Protein AF-A0A517Z7Y6-F1 (afdb_monomer_lite)

Structure (mmCIF, N/CA/C/O backbone):
data_AF-A0A517Z7Y6-F1
#
_entry.id   AF-A0A517Z7Y6-F1
#
loop_
_atom_site.group_PDB
_atom_site.id
_atom_site.type_symbol
_atom_site.label_atom_id
_atom_site.label_alt_id
_atom_site.label_comp_id
_atom_site.label_asym_id
_atom_site.label_entity_id
_atom_site.label_seq_id
_atom_site.pdbx_PDB_ins_code
_atom_site.Cartn_x
_atom_site.Cartn_y
_atom_site.Cartn_z
_atom_site.occupancy
_atom_site.B_iso_or_equiv
_atom_site.auth_seq_id
_atom_site.auth_comp_id
_atom_site.auth_asym_id
_atom_site.auth_atom_id
_atom_site.pdbx_PDB_model_num
ATOM 1 N N . MET A 1 1 ? -25.997 13.403 1.151 1.00 38.75 1 MET A N 1
ATOM 2 C CA . MET A 1 1 ? -26.321 12.767 -0.148 1.00 38.75 1 MET A CA 1
ATOM 3 C C . MET A 1 1 ? -25.407 11.563 -0.233 1.00 38.75 1 MET A C 1
ATOM 5 O O . MET A 1 1 ?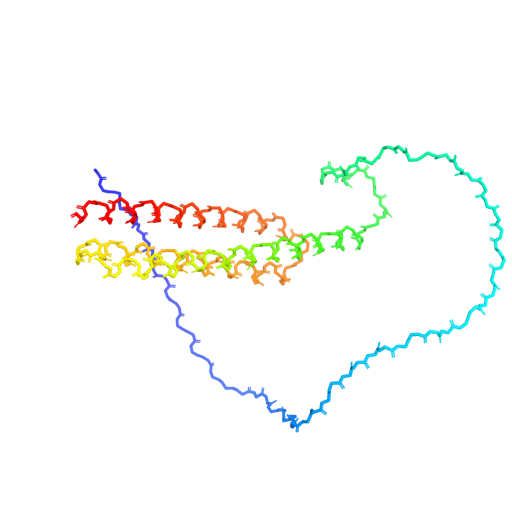 -24.221 11.771 -0.040 1.00 38.75 1 MET A O 1
ATOM 9 N N . LYS A 1 2 ? -25.924 10.338 -0.380 1.00 40.06 2 LYS A N 1
ATOM 10 C CA . LYS A 1 2 ? -25.078 9.134 -0.422 1.00 40.06 2 LYS A CA 1
ATOM 11 C C . LYS A 1 2 ? -24.824 8.767 -1.885 1.00 40.06 2 LYS A C 1
ATOM 13 O O . LYS A 1 2 ? -25.785 8.581 -2.632 1.00 40.06 2 LYS A O 1
ATOM 18 N N . SER A 1 3 ? -23.560 8.749 -2.296 1.00 51.12 3 SER A N 1
ATOM 19 C CA . SER A 1 3 ? -23.155 8.376 -3.653 1.00 51.12 3 SER A CA 1
ATOM 20 C C . SER A 1 3 ? -23.230 6.861 -3.803 1.00 51.12 3 SER A C 1
ATOM 22 O O . SER A 1 3 ? -22.626 6.138 -3.022 1.00 51.12 3 SER A O 1
ATOM 24 N N . HIS A 1 4 ? -23.962 6.377 -4.804 1.00 41.47 4 HIS A N 1
ATOM 25 C CA . HIS A 1 4 ? -23.949 4.962 -5.171 1.00 41.47 4 HIS A CA 1
ATOM 26 C C . HIS A 1 4 ? -22.813 4.722 -6.169 1.00 41.47 4 HIS A C 1
ATOM 28 O O . HIS A 1 4 ? -22.863 5.266 -7.272 1.00 41.47 4 HIS A O 1
ATOM 34 N N . TRP A 1 5 ? -21.839 3.887 -5.811 1.00 59.25 5 TRP A N 1
ATOM 35 C CA . TRP A 1 5 ? -20.899 3.300 -6.766 1.00 59.25 5 TRP A CA 1
ATOM 36 C C . TRP A 1 5 ? -21.322 1.857 -7.048 1.00 59.25 5 TRP A C 1
ATOM 38 O O . TRP A 1 5 ? -21.704 1.112 -6.150 1.00 59.25 5 TRP A O 1
ATOM 48 N N . ASN A 1 6 ? -21.359 1.498 -8.330 1.00 44.41 6 ASN A N 1
ATOM 49 C CA . ASN A 1 6 ? -22.013 0.287 -8.817 1.00 44.41 6 ASN A CA 1
ATOM 50 C C . ASN A 1 6 ? -20.974 -0.616 -9.489 1.00 44.41 6 ASN A C 1
ATOM 52 O O . ASN A 1 6 ? -20.758 -0.517 -10.699 1.00 44.41 6 ASN A O 1
ATOM 56 N N . TRP A 1 7 ? -20.335 -1.479 -8.701 1.00 46.16 7 TRP A N 1
ATOM 57 C CA . TRP A 1 7 ? -19.339 -2.432 -9.184 1.00 46.16 7 TRP A CA 1
ATOM 58 C C . TRP A 1 7 ? -20.009 -3.676 -9.787 1.00 46.16 7 TRP A C 1
ATOM 60 O O . TRP A 1 7 ? -20.956 -4.235 -9.233 1.00 46.16 7 TRP A O 1
ATOM 70 N N . ALA A 1 8 ? -19.550 -4.085 -10.970 1.00 50.00 8 ALA A N 1
ATOM 71 C CA . ALA A 1 8 ? -20.093 -5.225 -11.699 1.00 50.00 8 ALA A CA 1
ATOM 72 C C . ALA A 1 8 ? -19.158 -6.433 -11.563 1.00 50.00 8 ALA A C 1
ATOM 74 O O . ALA A 1 8 ? -18.113 -6.495 -12.206 1.00 50.00 8 ALA A O 1
ATOM 75 N N . VAL A 1 9 ? -19.560 -7.415 -10.755 1.00 48.22 9 VAL A N 1
ATOM 76 C CA . VAL A 1 9 ? -18.837 -8.685 -10.610 1.00 48.22 9 VAL A CA 1
ATOM 77 C C . VAL A 1 9 ? -18.974 -9.516 -11.888 1.00 48.22 9 VAL A C 1
ATOM 79 O O . VAL A 1 9 ? -20.045 -10.050 -12.181 1.00 48.22 9 VAL A O 1
ATOM 82 N N . ALA A 1 10 ? -17.875 -9.673 -12.625 1.00 50.31 10 ALA A N 1
ATOM 83 C CA . ALA A 1 10 ? -17.758 -10.591 -13.755 1.00 50.31 10 ALA A CA 1
ATOM 84 C C . ALA A 1 10 ? -16.836 -11.764 -13.386 1.00 50.31 10 ALA A C 1
ATOM 86 O O . ALA A 1 10 ? -15.673 -11.816 -13.776 1.00 50.31 10 ALA A O 1
ATOM 87 N N . GLY A 1 11 ? -17.354 -12.714 -12.604 1.00 40.72 11 GLY A N 1
ATOM 88 C CA . GLY A 1 11 ? -16.607 -13.924 -12.261 1.00 40.72 11 GLY A CA 1
ATOM 89 C C . GLY A 1 11 ? -16.424 -14.849 -13.468 1.00 40.72 11 GLY A C 1
ATOM 90 O O . GLY A 1 11 ? -17.370 -15.081 -14.223 1.00 40.72 11 GLY A O 1
ATOM 91 N N . PHE A 1 12 ? -15.236 -15.444 -13.609 1.00 40.91 12 PHE A N 1
ATOM 92 C CA . PHE A 1 12 ? -15.005 -16.546 -14.542 1.00 40.91 12 PHE A CA 1
ATOM 93 C C . PHE A 1 12 ? -14.346 -17.731 -13.829 1.00 40.91 12 PHE A C 1
ATOM 95 O O . PHE A 1 12 ? -13.212 -17.657 -13.367 1.00 40.91 12 PHE A O 1
ATOM 102 N N . VAL A 1 13 ? -15.080 -18.841 -13.728 1.00 48.66 13 VAL A N 1
ATOM 103 C CA . VAL A 1 13 ? -14.597 -20.093 -13.130 1.00 48.66 13 VAL A CA 1
ATOM 104 C C . VAL A 1 13 ? -13.901 -20.921 -14.210 1.00 48.66 13 VAL A C 1
ATOM 106 O O . VAL A 1 13 ? -14.523 -21.271 -15.211 1.00 48.66 13 VAL A O 1
ATOM 109 N N . GLY A 1 14 ? -12.631 -21.269 -13.989 1.00 38.88 14 GLY A N 1
ATOM 110 C CA . GLY A 1 14 ? -11.790 -21.999 -14.946 1.00 38.88 14 GLY A CA 1
ATOM 111 C C . GLY A 1 14 ? -10.992 -23.139 -14.310 1.00 38.88 14 GLY A C 1
ATOM 112 O O . GLY A 1 14 ? -9.768 -23.104 -14.296 1.00 38.88 14 GLY A O 1
ATOM 113 N N . LEU A 1 15 ? -11.674 -24.159 -13.780 1.00 42.59 15 LEU A N 1
ATOM 114 C CA . LEU A 1 15 ? -11.036 -25.392 -13.295 1.00 42.59 15 LEU A CA 1
ATOM 115 C C . LEU A 1 15 ? -10.372 -26.169 -14.450 1.00 42.59 15 LEU A C 1
ATOM 117 O O . LEU A 1 15 ? -11.063 -26.624 -15.362 1.00 42.59 15 LEU A O 1
ATOM 121 N N . GLY A 1 16 ? -9.056 -26.389 -14.368 1.00 35.97 16 GLY A N 1
ATOM 122 C CA . GLY A 1 16 ? -8.281 -27.213 -15.304 1.00 35.97 16 GLY A CA 1
ATOM 123 C C . GLY A 1 16 ? -7.173 -27.987 -14.583 1.00 35.97 16 GLY A C 1
ATOM 124 O O . GLY A 1 16 ? -6.277 -27.392 -13.997 1.00 35.97 16 GLY A O 1
ATOM 125 N N . LEU A 1 17 ? -7.257 -29.320 -14.590 1.00 41.16 17 LEU A N 1
ATOM 126 C CA . LEU A 1 17 ? -6.400 -30.226 -13.813 1.00 41.16 17 LEU A CA 1
ATOM 127 C C . LEU A 1 17 ? -5.242 -30.841 -14.629 1.00 41.16 17 LEU A C 1
ATOM 129 O O . LEU A 1 17 ? -5.438 -31.239 -15.772 1.00 41.16 17 LEU A O 1
ATOM 133 N N . MET A 1 18 ? -4.140 -31.100 -13.907 1.00 40.50 18 MET A N 1
ATOM 134 C CA . MET A 1 18 ? -3.224 -32.263 -13.995 1.00 40.50 18 MET A CA 1
ATOM 135 C C . MET A 1 18 ? -2.056 -32.343 -15.007 1.00 40.50 18 MET A C 1
ATOM 137 O O . MET A 1 18 ? -2.249 -32.598 -16.190 1.00 40.50 18 MET A O 1
ATOM 141 N N . GLY A 1 19 ? -0.849 -32.421 -14.412 1.00 32.69 19 GLY A N 1
ATOM 142 C CA . GLY A 1 19 ? 0.285 -33.289 -14.799 1.00 32.69 19 GLY A CA 1
ATOM 143 C C . GLY A 1 19 ? 1.271 -32.716 -15.830 1.00 32.69 19 GLY A C 1
ATOM 144 O O . GLY A 1 19 ? 0.841 -32.140 -16.817 1.00 32.69 19 GLY A O 1
ATOM 145 N N . CYS A 1 20 ? 2.602 -32.837 -15.724 1.00 39.94 20 CYS A N 1
ATOM 146 C CA . CYS A 1 20 ? 3.533 -33.386 -14.707 1.00 39.94 20 CYS A CA 1
ATOM 147 C C . CYS A 1 20 ? 4.851 -32.528 -14.774 1.00 39.94 20 CYS A C 1
ATOM 149 O O . CYS A 1 20 ? 4.792 -31.443 -15.341 1.00 39.94 20 CYS A O 1
ATOM 151 N N . GLN A 1 21 ? 6.062 -32.845 -14.273 1.00 44.53 21 GLN A N 1
ATOM 152 C CA . GLN A 1 21 ? 6.677 -34.068 -13.725 1.00 44.53 21 GLN A CA 1
ATOM 153 C C . GLN A 1 21 ? 7.914 -33.729 -12.845 1.00 44.53 21 GLN A C 1
ATOM 155 O O . GLN A 1 21 ? 8.852 -33.122 -13.341 1.00 44.53 21 GLN A O 1
ATOM 160 N N . ASP A 1 22 ? 7.897 -34.163 -11.579 1.00 41.69 22 ASP A N 1
ATOM 161 C CA . ASP A 1 22 ? 8.994 -34.809 -10.817 1.00 41.69 22 ASP A CA 1
ATOM 162 C C . ASP A 1 22 ? 10.476 -34.390 -11.024 1.00 41.69 22 ASP A C 1
ATOM 164 O O . ASP A 1 22 ? 11.061 -34.629 -12.082 1.00 41.69 22 ASP A O 1
ATOM 168 N N . ALA A 1 23 ? 11.113 -33.879 -9.958 1.00 42.16 23 ALA A N 1
ATOM 169 C CA . ALA A 1 23 ? 12.572 -33.810 -9.809 1.00 42.16 23 ALA A CA 1
ATOM 170 C C . ALA A 1 23 ? 12.980 -33.729 -8.320 1.00 42.16 23 ALA A C 1
ATOM 172 O O . ALA A 1 23 ? 12.955 -32.660 -7.709 1.00 42.16 23 ALA A O 1
ATOM 173 N N . GLU A 1 24 ? 13.372 -34.860 -7.732 1.00 41.19 24 GLU A N 1
ATOM 174 C CA . GLU A 1 24 ? 13.965 -34.924 -6.389 1.00 41.19 24 GLU A CA 1
ATOM 175 C C . GLU A 1 24 ? 15.416 -34.398 -6.384 1.00 41.19 24 GLU A C 1
ATOM 177 O O . GLU A 1 24 ? 16.251 -34.862 -7.162 1.00 41.19 24 GLU A O 1
ATOM 182 N N . VAL A 1 25 ? 15.762 -33.504 -5.447 1.00 45.75 25 VAL A N 1
ATOM 183 C CA . VAL A 1 25 ? 17.159 -33.241 -5.049 1.00 45.75 25 VAL A CA 1
ATOM 184 C C . VAL A 1 25 ? 17.239 -33.249 -3.522 1.00 45.75 25 VAL A C 1
ATOM 186 O O . VAL A 1 25 ? 16.461 -32.580 -2.846 1.00 45.75 25 VAL A O 1
ATOM 189 N N . GLY A 1 26 ? 18.139 -34.079 -2.989 1.00 41.69 26 GLY A N 1
ATOM 190 C CA . GLY A 1 26 ? 18.231 -34.392 -1.561 1.00 41.69 26 GLY A CA 1
ATOM 191 C C . GLY A 1 26 ? 18.994 -33.366 -0.703 1.00 41.69 26 GLY A C 1
ATOM 192 O O . GLY A 1 26 ? 19.505 -32.374 -1.223 1.00 41.69 26 GLY A O 1
ATOM 193 N N . PRO A 1 27 ? 19.080 -33.608 0.619 1.00 50.84 27 PRO A N 1
ATOM 194 C CA . PRO A 1 27 ? 19.547 -32.626 1.591 1.00 50.84 27 PRO A CA 1
ATOM 195 C C . PRO A 1 27 ? 21.002 -32.853 2.031 1.00 50.84 27 PRO A C 1
ATOM 197 O O . PRO A 1 27 ? 21.272 -33.772 2.790 1.00 50.84 27 PRO A O 1
ATOM 200 N N . ASP A 1 28 ? 21.898 -31.960 1.620 1.00 40.28 28 ASP A N 1
ATOM 201 C CA . ASP A 1 28 ? 23.205 -31.638 2.222 1.00 40.28 28 ASP A CA 1
ATOM 202 C C . ASP A 1 28 ? 23.586 -30.261 1.621 1.00 40.28 28 ASP A C 1
ATOM 204 O O . ASP A 1 28 ? 23.381 -30.034 0.434 1.00 40.28 28 ASP A O 1
ATOM 208 N N . GLY A 1 29 ? 24.052 -29.233 2.329 1.00 35.22 29 GLY A N 1
ATOM 209 C CA . GLY A 1 29 ? 24.918 -29.245 3.500 1.00 35.22 29 GLY A CA 1
ATOM 210 C C . GLY A 1 29 ? 26.273 -28.644 3.103 1.00 35.22 29 GLY A C 1
ATOM 211 O O . GLY A 1 29 ? 27.189 -29.383 2.763 1.00 35.22 29 GLY A O 1
ATOM 212 N N . GLY A 1 30 ? 26.417 -27.311 3.107 1.00 36.28 30 GLY A N 1
ATOM 213 C CA . GLY A 1 30 ? 27.687 -26.679 2.720 1.00 36.28 30 GLY A CA 1
ATOM 214 C C . GLY A 1 30 ? 27.652 -25.156 2.591 1.00 36.28 30 GLY A C 1
ATOM 215 O O . GLY A 1 30 ? 27.285 -24.624 1.549 1.00 36.28 30 GLY A O 1
ATOM 216 N N . VAL A 1 31 ? 28.098 -24.457 3.637 1.00 41.91 31 VAL A N 1
ATOM 217 C CA . VAL A 1 31 ? 28.524 -23.052 3.539 1.00 41.91 31 VAL A CA 1
ATOM 218 C C . VAL A 1 31 ? 29.866 -22.961 2.807 1.00 41.91 31 VAL A C 1
ATOM 220 O O . VAL A 1 31 ? 30.747 -23.787 3.042 1.00 41.91 31 VAL A O 1
ATOM 223 N N . ALA A 1 32 ? 30.051 -21.936 1.976 1.00 37.88 32 ALA A N 1
ATOM 224 C CA . ALA A 1 32 ? 31.337 -21.626 1.355 1.00 37.88 32 ALA A CA 1
ATOM 225 C C . ALA A 1 32 ? 31.674 -20.139 1.533 1.00 37.88 32 ALA A C 1
ATOM 227 O O . ALA A 1 32 ? 31.248 -19.286 0.757 1.00 37.88 32 ALA A O 1
ATOM 228 N N . ASN A 1 33 ? 32.455 -19.851 2.577 1.00 36.41 33 ASN A N 1
ATOM 229 C CA . ASN A 1 33 ? 33.252 -18.628 2.653 1.00 36.41 33 ASN A CA 1
ATOM 230 C C . ASN A 1 33 ? 34.309 -18.660 1.542 1.00 36.41 33 ASN A C 1
ATOM 232 O O . ASN A 1 33 ? 34.940 -19.698 1.342 1.00 36.41 33 ASN A O 1
ATOM 236 N N . TYR A 1 34 ? 34.566 -17.517 0.909 1.00 34.84 34 TYR A N 1
ATOM 237 C CA . TYR A 1 34 ? 35.751 -17.309 0.077 1.00 34.84 34 TYR A CA 1
ATOM 238 C C . TYR A 1 34 ? 36.452 -16.005 0.473 1.00 34.84 34 TYR A C 1
ATOM 240 O O . TYR A 1 34 ? 36.344 -14.982 -0.195 1.00 34.84 34 TYR A O 1
ATOM 248 N N . GLU A 1 35 ? 37.194 -16.078 1.578 1.00 39.75 35 GLU A N 1
ATOM 249 C CA . GLU A 1 35 ? 38.329 -15.193 1.845 1.00 39.75 35 GLU A CA 1
ATOM 250 C C . GLU A 1 35 ? 39.595 -15.817 1.226 1.00 39.75 35 GLU A C 1
ATOM 252 O O . GLU A 1 35 ? 39.992 -16.919 1.606 1.00 39.75 35 GLU A O 1
ATOM 257 N N . ASN A 1 36 ? 40.190 -15.128 0.251 1.00 35.72 36 ASN A N 1
ATOM 258 C CA . ASN A 1 36 ? 41.617 -15.124 -0.120 1.00 35.72 36 ASN A CA 1
ATOM 259 C C . ASN A 1 36 ? 41.733 -14.114 -1.275 1.00 35.72 36 ASN A C 1
ATOM 261 O O . ASN A 1 36 ? 41.096 -14.292 -2.309 1.00 35.72 36 ASN A O 1
ATOM 265 N N . GLU A 1 37 ? 42.322 -12.934 -1.104 1.00 40.03 37 GLU A N 1
ATOM 266 C CA . GLU A 1 37 ? 43.759 -12.669 -0.915 1.00 40.03 37 GLU A CA 1
ATOM 267 C C . GLU A 1 37 ? 44.664 -13.198 -2.042 1.00 40.03 37 GLU A C 1
ATOM 269 O O . GLU A 1 37 ? 44.679 -14.384 -2.356 1.00 40.03 37 GLU A O 1
ATOM 274 N N . ALA A 1 38 ? 45.467 -12.264 -2.568 1.00 40.75 38 ALA A N 1
ATOM 275 C CA . ALA A 1 38 ? 46.690 -12.438 -3.349 1.00 40.75 38 ALA A CA 1
ATOM 276 C C . ALA A 1 38 ? 46.636 -13.310 -4.625 1.00 40.75 38 ALA A C 1
ATOM 278 O O . ALA A 1 38 ? 46.836 -14.524 -4.595 1.00 40.75 38 ALA A O 1
ATOM 279 N N . PHE A 1 39 ? 46.600 -12.637 -5.780 1.00 31.55 39 PHE A N 1
ATOM 280 C CA . PHE A 1 39 ? 47.457 -13.046 -6.895 1.00 31.55 39 PHE A CA 1
ATOM 281 C C . PHE A 1 39 ? 48.209 -11.840 -7.466 1.00 31.55 39 PHE A C 1
ATOM 283 O O . PHE A 1 39 ? 47.771 -10.699 -7.318 1.00 31.55 39 PHE A O 1
ATOM 290 N N . GLU A 1 40 ? 49.394 -12.112 -8.000 1.00 42.50 40 GLU A N 1
ATOM 291 C CA . GLU A 1 40 ? 50.490 -11.156 -8.104 1.00 42.50 40 GLU A CA 1
ATOM 292 C C . GLU A 1 40 ? 50.419 -10.256 -9.346 1.00 42.50 40 GLU A C 1
ATOM 294 O O . GLU A 1 40 ? 49.985 -10.659 -10.423 1.00 42.50 40 GLU A O 1
ATOM 299 N N . ASP A 1 41 ? 50.882 -9.026 -9.120 1.00 36.47 41 ASP A N 1
ATOM 300 C CA . ASP A 1 41 ? 51.650 -8.162 -10.021 1.00 36.47 41 ASP A CA 1
ATOM 301 C C . ASP A 1 41 ? 52.074 -8.819 -11.354 1.00 36.47 41 ASP A C 1
ATOM 303 O O . ASP A 1 41 ? 52.933 -9.702 -11.375 1.00 36.47 41 ASP A O 1
ATOM 307 N N . ASP A 1 42 ? 51.545 -8.324 -12.476 1.00 36.25 42 ASP A N 1
ATOM 308 C CA . ASP A 1 42 ? 52.235 -8.446 -13.761 1.00 36.25 42 ASP A CA 1
ATOM 309 C C . ASP A 1 42 ? 52.115 -7.132 -14.542 1.00 36.25 42 ASP A C 1
ATOM 311 O O . ASP A 1 42 ? 51.032 -6.609 -14.824 1.00 36.25 42 ASP A O 1
ATOM 315 N N . VAL A 1 43 ? 53.282 -6.563 -14.829 1.00 42.47 43 VAL A N 1
ATOM 316 C CA . VAL A 1 43 ? 53.467 -5.200 -15.322 1.00 42.47 43 VAL A CA 1
ATOM 317 C C . VAL A 1 43 ? 53.059 -5.096 -16.790 1.00 42.47 43 VAL A C 1
ATOM 319 O O . VAL A 1 43 ? 53.629 -5.770 -17.647 1.00 42.47 43 VAL A O 1
ATOM 322 N N . TYR A 1 44 ? 52.157 -4.163 -17.103 1.00 37.22 44 TYR A N 1
ATOM 323 C CA . TYR A 1 44 ? 51.937 -3.698 -18.474 1.00 37.22 44 TYR A CA 1
ATOM 324 C C . TYR A 1 44 ? 52.171 -2.184 -18.564 1.00 37.22 44 TYR A C 1
ATOM 326 O O . TYR A 1 44 ? 51.259 -1.374 -18.408 1.00 37.22 44 TYR A O 1
ATOM 334 N N . GLU A 1 45 ? 53.429 -1.797 -18.798 1.00 39.72 45 GLU A N 1
ATOM 335 C CA . GLU A 1 45 ? 53.786 -0.421 -19.160 1.00 39.72 45 GLU A CA 1
ATOM 336 C C . GLU A 1 45 ? 53.131 -0.070 -20.509 1.00 39.72 45 GLU A C 1
ATOM 338 O O . GLU A 1 45 ? 53.330 -0.767 -21.506 1.00 39.72 45 GLU A O 1
ATOM 343 N N . GLY A 1 46 ? 52.320 0.992 -20.533 1.00 35.44 46 GLY A N 1
ATOM 344 C CA . GLY A 1 46 ? 51.381 1.266 -21.630 1.00 35.44 46 GLY A CA 1
ATOM 345 C C . GLY A 1 46 ? 51.082 2.747 -21.870 1.00 35.44 46 GLY A C 1
ATOM 346 O O . GLY A 1 46 ? 49.955 3.083 -22.204 1.00 35.44 46 GLY A O 1
ATOM 347 N N . GLU A 1 47 ? 52.110 3.582 -21.712 1.00 37.09 47 GLU A N 1
ATOM 348 C CA . GLU A 1 47 ? 52.203 5.011 -22.066 1.00 37.09 47 GLU A CA 1
ATOM 349 C C . GLU A 1 47 ? 51.266 6.021 -21.371 1.00 37.09 47 GLU A C 1
ATOM 351 O O . GLU A 1 47 ? 50.052 5.882 -21.255 1.00 37.09 47 GLU A O 1
ATOM 356 N N . VAL A 1 48 ? 51.904 7.106 -20.928 1.00 38.88 48 VAL A N 1
ATOM 357 C CA . VAL A 1 48 ? 51.284 8.285 -20.322 1.00 38.88 48 VAL A CA 1
ATOM 358 C C . VAL A 1 48 ? 50.593 9.109 -21.405 1.00 38.88 48 VAL A C 1
ATOM 360 O O . VAL A 1 48 ? 51.245 9.555 -22.348 1.00 38.88 48 VAL A O 1
ATOM 363 N N . TYR A 1 49 ? 49.309 9.399 -21.204 1.00 38.19 49 TYR A N 1
ATOM 364 C CA . TYR A 1 49 ? 48.685 10.597 -21.756 1.00 38.19 49 TYR A CA 1
ATOM 365 C C . TYR A 1 49 ? 48.341 11.534 -20.601 1.00 38.19 49 TYR A C 1
ATOM 367 O O . TYR A 1 49 ? 47.379 11.307 -19.868 1.00 38.19 49 TYR A O 1
ATOM 375 N N . ASP A 1 50 ? 49.166 12.569 -20.442 1.00 40.22 50 ASP A N 1
ATOM 376 C CA . ASP A 1 50 ? 48.800 13.779 -19.714 1.00 40.22 50 ASP A CA 1
ATOM 377 C C . ASP A 1 50 ? 47.598 14.423 -20.417 1.00 40.22 50 ASP A C 1
ATOM 379 O O . ASP A 1 50 ? 47.724 14.858 -21.561 1.00 40.22 50 ASP A O 1
ATOM 383 N N . ASP A 1 51 ? 46.463 14.511 -19.725 1.00 36.16 51 ASP A N 1
ATOM 384 C CA . ASP A 1 51 ? 45.527 15.629 -19.885 1.00 36.16 51 ASP A CA 1
ATOM 385 C C . ASP A 1 51 ? 44.668 15.766 -18.612 1.00 36.16 51 ASP A C 1
ATOM 387 O O . ASP A 1 51 ? 43.518 15.328 -18.525 1.00 36.16 51 ASP A O 1
ATOM 391 N N . GLU A 1 52 ? 45.257 16.373 -17.576 1.00 43.97 52 GLU A N 1
ATOM 392 C CA . GLU A 1 52 ? 44.502 16.943 -16.455 1.00 43.97 52 GLU A CA 1
ATOM 393 C C . GLU A 1 52 ? 43.777 18.230 -16.900 1.00 43.97 52 GLU A C 1
ATOM 395 O O . GLU A 1 52 ? 44.113 19.324 -16.448 1.00 43.97 52 GLU A O 1
ATOM 400 N N . GLU A 1 53 ? 42.737 18.126 -17.735 1.00 44.31 53 GLU A N 1
ATOM 401 C CA . GLU A 1 53 ? 41.742 19.202 -17.859 1.00 44.31 53 GLU A CA 1
ATOM 402 C C . GLU A 1 53 ? 40.334 18.750 -17.439 1.00 44.31 53 GLU A C 1
ATOM 404 O O . GLU A 1 53 ? 39.517 18.274 -18.219 1.00 44.31 53 GLU A O 1
ATOM 409 N N . MET A 1 54 ? 40.066 19.035 -16.159 1.00 37.03 54 MET A N 1
ATOM 410 C CA . MET A 1 54 ? 38.795 19.541 -15.630 1.00 37.03 54 MET A CA 1
ATOM 411 C C . MET A 1 54 ? 37.552 18.634 -15.666 1.00 37.03 54 MET A C 1
ATOM 413 O O . MET A 1 54 ? 36.865 18.474 -16.672 1.00 37.03 54 MET A O 1
ATOM 417 N N . MET A 1 55 ? 37.118 18.240 -14.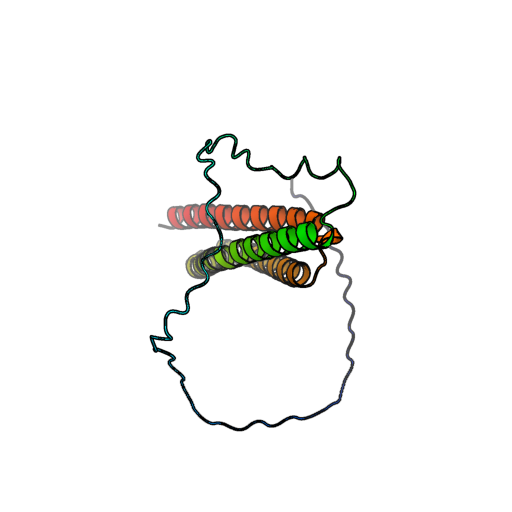462 1.00 46.09 55 MET A N 1
ATOM 418 C CA . MET A 1 55 ? 35.686 18.081 -14.195 1.00 46.09 55 MET A CA 1
ATOM 419 C C . MET A 1 55 ? 34.964 19.427 -14.380 1.00 46.09 55 MET A C 1
ATOM 421 O O . MET A 1 55 ? 35.153 20.333 -13.571 1.00 46.09 55 MET A O 1
ATOM 425 N N . ASP A 1 56 ? 34.062 19.519 -15.353 1.00 38.25 56 ASP A N 1
ATOM 426 C CA . ASP A 1 56 ? 32.925 20.445 -15.322 1.00 38.25 56 ASP A CA 1
ATOM 427 C C . ASP A 1 56 ? 31.729 19.821 -16.065 1.00 38.25 56 ASP A C 1
ATOM 429 O O . ASP A 1 56 ? 31.903 18.985 -16.950 1.00 38.25 56 ASP A O 1
ATOM 433 N N . GLY A 1 57 ? 30.505 20.202 -15.700 1.00 38.22 57 GLY A N 1
ATOM 434 C CA . GLY A 1 57 ? 29.310 19.842 -16.466 1.00 38.22 57 GLY A CA 1
ATOM 435 C C . GLY A 1 57 ? 28.730 18.447 -16.213 1.00 38.22 57 GLY A C 1
ATOM 436 O O . GLY A 1 57 ? 28.262 17.803 -17.150 1.00 38.22 57 GLY A O 1
ATOM 437 N N . ARG A 1 58 ? 28.654 17.992 -14.952 1.00 40.16 58 ARG A N 1
ATOM 438 C CA . ARG A 1 58 ? 27.769 16.869 -14.571 1.00 40.16 58 ARG A CA 1
ATOM 439 C C . ARG A 1 58 ? 26.296 17.314 -14.592 1.00 40.16 58 ARG A C 1
ATOM 441 O O . ARG A 1 58 ? 25.633 17.317 -13.557 1.00 40.16 58 ARG A O 1
ATOM 448 N N . GLU A 1 59 ? 25.781 17.692 -15.765 1.00 37.00 59 GLU A N 1
ATOM 449 C CA . GLU A 1 59 ? 24.335 17.710 -15.989 1.00 37.00 59 GLU A CA 1
ATOM 450 C C . GLU A 1 59 ? 23.846 16.265 -15.876 1.00 37.00 59 GLU A C 1
ATOM 452 O O . GLU A 1 59 ? 24.139 15.421 -16.725 1.00 37.00 59 GLU A O 1
ATOM 457 N N . THR A 1 60 ? 23.099 15.964 -14.814 1.00 39.47 60 THR A N 1
ATOM 458 C CA . THR A 1 60 ? 22.268 14.766 -14.797 1.00 39.47 60 THR A CA 1
ATOM 459 C C . THR A 1 60 ? 21.290 14.892 -15.956 1.00 39.47 60 THR A C 1
ATOM 461 O O . THR A 1 60 ? 20.439 15.785 -15.974 1.00 39.47 60 THR A O 1
ATOM 464 N N . VAL A 1 61 ? 21.438 14.027 -16.962 1.00 41.66 61 VAL A N 1
ATOM 465 C CA . VAL A 1 61 ? 20.535 14.007 -18.113 1.00 41.66 61 VAL A CA 1
ATOM 466 C C . VAL A 1 61 ? 19.194 13.467 -17.630 1.00 41.66 61 VAL A C 1
ATOM 468 O O . VAL A 1 61 ? 18.909 12.276 -17.705 1.00 41.66 61 VAL A O 1
ATOM 471 N N . THR A 1 62 ? 18.372 14.364 -17.085 1.00 43.91 62 THR A N 1
ATOM 472 C CA . THR A 1 62 ? 16.951 14.107 -16.862 1.00 43.91 62 THR A CA 1
ATOM 473 C C . THR A 1 62 ? 16.350 13.624 -18.182 1.00 43.91 62 THR A C 1
ATOM 475 O O . THR A 1 62 ? 16.733 14.111 -19.248 1.00 43.91 62 THR A O 1
ATOM 478 N N . ALA A 1 63 ? 15.454 12.635 -18.113 1.00 43.72 63 ALA A N 1
ATOM 479 C CA . ALA A 1 63 ? 15.150 11.676 -19.188 1.00 43.72 63 ALA A CA 1
ATOM 480 C C . ALA A 1 63 ? 14.592 12.244 -20.519 1.00 43.72 63 ALA A C 1
ATOM 482 O O . ALA A 1 63 ? 14.215 11.495 -21.413 1.00 43.72 63 ALA A O 1
ATOM 483 N N . ASN A 1 64 ? 14.553 13.564 -20.691 1.00 43.19 64 ASN A N 1
ATOM 484 C CA . ASN A 1 64 ? 13.942 14.270 -21.811 1.00 43.19 64 ASN A CA 1
ATOM 485 C C . ASN A 1 64 ? 14.945 14.705 -22.910 1.00 43.19 64 ASN A C 1
ATOM 487 O O . ASN A 1 64 ? 14.669 15.639 -23.662 1.00 43.19 64 ASN A O 1
ATOM 491 N N . LYS A 1 65 ? 16.136 14.082 -22.992 1.00 42.78 65 LYS A N 1
ATOM 492 C CA . LYS A 1 65 ? 17.213 14.457 -23.942 1.00 42.78 65 LYS A CA 1
ATOM 493 C C . LYS A 1 65 ? 17.965 13.257 -24.553 1.00 42.78 65 LYS A C 1
ATOM 495 O O . LYS A 1 65 ? 19.183 13.295 -24.691 1.00 42.78 65 LYS A O 1
ATOM 500 N N . ILE A 1 66 ? 17.245 12.198 -24.932 1.00 49.41 66 ILE A N 1
ATOM 501 C CA . ILE A 1 66 ? 17.817 11.029 -25.646 1.00 49.41 66 ILE A CA 1
ATOM 502 C C . ILE A 1 66 ? 17.323 10.935 -27.109 1.00 49.41 66 ILE A C 1
ATOM 504 O O . ILE A 1 66 ? 17.955 10.301 -27.945 1.00 49.41 66 ILE A O 1
ATOM 508 N N . VAL A 1 67 ? 16.243 11.637 -27.470 1.00 47.94 67 VAL A N 1
ATOM 509 C CA . VAL A 1 67 ? 15.528 11.443 -28.751 1.00 47.94 67 VAL A CA 1
ATOM 510 C C . VAL A 1 67 ? 16.279 11.962 -29.998 1.00 47.94 67 VAL A C 1
ATOM 512 O O . VAL A 1 67 ? 15.917 11.591 -31.110 1.00 47.94 67 VAL A O 1
ATOM 515 N N . ASP A 1 68 ? 17.323 12.792 -29.855 1.00 47.06 68 ASP A N 1
ATOM 516 C CA . ASP A 1 68 ? 17.849 13.606 -30.972 1.00 47.06 68 ASP A CA 1
ATOM 517 C C . ASP A 1 68 ? 19.379 13.515 -31.194 1.00 47.06 68 ASP A C 1
ATOM 519 O O . ASP A 1 68 ? 20.091 14.521 -31.292 1.00 47.06 68 ASP A O 1
ATOM 523 N N . GLN A 1 69 ? 19.902 12.282 -31.269 1.00 38.38 69 GLN A N 1
ATOM 524 C CA . GLN A 1 69 ? 21.084 11.928 -32.081 1.00 38.38 69 GLN A CA 1
ATOM 525 C C . GLN A 1 69 ? 21.210 10.404 -32.247 1.00 38.38 69 GLN A C 1
ATOM 527 O O . GLN A 1 69 ? 21.608 9.687 -31.334 1.00 38.38 69 GLN A O 1
ATOM 532 N N . GLY A 1 70 ? 20.845 9.901 -33.429 1.00 44.06 70 GLY A N 1
ATOM 533 C CA . GLY A 1 70 ? 20.739 8.461 -33.679 1.00 44.06 70 GLY A CA 1
ATOM 534 C C . GLY A 1 70 ? 22.067 7.732 -33.918 1.00 44.06 70 GLY A C 1
ATOM 535 O O . GLY A 1 70 ? 23.066 8.323 -34.326 1.00 44.06 70 GLY A O 1
ATOM 536 N N . GLY A 1 71 ? 22.028 6.404 -33.767 1.00 43.50 71 GLY A N 1
ATOM 537 C CA . GLY A 1 71 ? 23.058 5.485 -34.275 1.00 43.50 71 GLY A CA 1
ATOM 538 C C . GLY A 1 71 ? 23.940 4.802 -33.227 1.00 43.50 71 GLY A C 1
ATOM 539 O O . GLY A 1 71 ? 24.804 4.012 -33.599 1.00 43.50 71 GLY A O 1
ATOM 540 N N . VAL A 1 72 ? 23.718 5.058 -31.938 1.00 45.53 72 VAL A N 1
ATOM 541 C CA . VAL A 1 72 ? 24.361 4.355 -30.818 1.00 45.53 72 VAL A CA 1
ATOM 542 C C . VAL A 1 72 ? 23.331 4.038 -29.732 1.00 45.53 72 VAL A C 1
ATOM 544 O O . VAL A 1 72 ? 22.393 4.802 -29.545 1.00 45.53 72 VAL A O 1
ATOM 547 N N . ALA A 1 73 ? 23.579 2.959 -28.978 1.00 44.91 73 ALA A N 1
ATOM 548 C CA . ALA A 1 73 ? 23.027 2.726 -27.636 1.00 44.91 73 ALA A CA 1
ATOM 549 C C . ALA A 1 73 ? 21.557 2.258 -27.474 1.00 44.91 73 ALA A C 1
ATOM 551 O O . ALA A 1 73 ? 20.985 2.530 -26.428 1.00 44.91 73 ALA A O 1
ATOM 552 N N . ASP A 1 74 ? 20.996 1.458 -28.387 1.00 49.59 74 ASP A N 1
ATOM 553 C CA . ASP A 1 74 ? 19.714 0.748 -28.150 1.00 49.59 74 ASP A CA 1
ATOM 554 C C . ASP A 1 74 ? 19.785 -0.121 -26.865 1.00 49.59 74 ASP A C 1
ATOM 556 O O . ASP A 1 74 ? 19.124 0.143 -25.864 1.00 49.59 74 ASP A O 1
ATOM 560 N N . GLU A 1 75 ? 20.752 -1.044 -26.821 1.00 53.97 75 GLU A N 1
ATOM 561 C CA . GLU A 1 75 ? 20.993 -1.979 -25.705 1.00 53.97 75 GLU A CA 1
ATOM 562 C C . GLU A 1 75 ? 21.483 -1.301 -24.404 1.00 53.97 75 GLU A C 1
ATOM 564 O O . GLU A 1 75 ? 21.264 -1.814 -23.308 1.00 53.97 75 GLU A O 1
ATOM 569 N N . ARG A 1 76 ? 22.126 -0.123 -24.488 1.00 60.53 76 ARG A N 1
ATOM 570 C CA . ARG A 1 76 ? 22.513 0.646 -23.284 1.00 60.53 76 ARG A CA 1
ATOM 571 C C . ARG A 1 76 ? 21.331 1.402 -22.687 1.00 60.53 76 ARG A C 1
ATOM 573 O O . ARG A 1 76 ? 21.200 1.409 -21.471 1.00 60.53 76 ARG A O 1
ATOM 580 N N . VAL A 1 77 ? 20.481 2.005 -23.522 1.00 70.56 77 VAL A N 1
ATOM 581 C CA . VAL A 1 77 ? 19.260 2.669 -23.048 1.00 70.56 77 VAL A CA 1
ATOM 582 C C . VAL A 1 77 ? 18.313 1.638 -22.430 1.00 70.56 77 VAL A C 1
ATOM 584 O O . VAL A 1 77 ? 17.773 1.896 -21.359 1.00 70.56 77 VAL A O 1
ATOM 587 N N . GLU A 1 78 ? 18.183 0.443 -23.019 1.00 75.56 78 GLU A N 1
ATOM 588 C CA . GLU A 1 78 ? 17.433 -0.658 -22.397 1.00 75.56 78 GLU A CA 1
ATOM 589 C C . GLU A 1 78 ? 18.039 -1.078 -21.044 1.00 75.56 78 GLU A C 1
ATOM 591 O O . GLU A 1 78 ? 17.309 -1.211 -20.061 1.00 75.56 78 GLU A O 1
ATOM 596 N N . GLY A 1 79 ? 19.367 -1.220 -20.958 1.00 80.94 79 GLY A N 1
ATOM 597 C CA . GLY A 1 79 ? 20.067 -1.545 -19.710 1.00 80.94 79 GLY A CA 1
ATOM 598 C C . GLY A 1 79 ? 19.839 -0.522 -18.589 1.00 80.94 79 GLY A C 1
ATOM 599 O O . GLY A 1 79 ? 19.512 -0.909 -17.465 1.00 80.94 79 GLY A O 1
ATOM 600 N N . ASP A 1 80 ? 19.948 0.774 -18.896 1.00 86.38 80 ASP A N 1
ATOM 601 C CA . ASP A 1 80 ? 19.716 1.861 -17.935 1.00 86.38 80 ASP A CA 1
ATOM 602 C C . ASP A 1 80 ? 18.241 1.909 -17.477 1.00 86.38 80 ASP A C 1
ATOM 604 O O . ASP A 1 80 ? 17.957 2.075 -16.287 1.00 86.38 80 ASP A O 1
ATOM 608 N N . VAL A 1 81 ? 17.289 1.691 -18.397 1.00 87.44 81 VAL A N 1
ATOM 609 C CA . VAL A 1 81 ? 15.850 1.599 -18.080 1.00 87.44 81 VAL A CA 1
ATOM 610 C C . VAL A 1 81 ? 15.555 0.398 -17.177 1.00 87.44 81 VAL A C 1
ATOM 612 O O . VAL A 1 81 ? 14.842 0.540 -16.183 1.00 87.44 81 VAL A O 1
ATOM 615 N N . MET A 1 82 ? 16.128 -0.772 -17.466 1.00 87.56 82 MET A N 1
ATOM 616 C CA . MET A 1 82 ? 15.948 -1.977 -16.648 1.00 87.56 82 MET A CA 1
ATOM 617 C C . MET A 1 82 ? 16.550 -1.832 -15.244 1.00 87.56 82 MET A C 1
ATOM 619 O O . MET A 1 82 ? 15.958 -2.323 -14.281 1.00 87.56 82 MET A O 1
ATOM 623 N N . ALA A 1 83 ? 17.681 -1.134 -15.099 1.00 89.62 83 ALA A N 1
ATOM 624 C CA . ALA A 1 83 ? 18.264 -0.829 -13.793 1.00 89.62 83 ALA A CA 1
ATOM 625 C C . ALA A 1 83 ? 17.355 0.106 -12.973 1.00 89.62 83 ALA A C 1
ATOM 627 O O . ALA A 1 83 ? 17.018 -0.207 -11.830 1.00 89.62 83 ALA A O 1
ATOM 628 N N . SER A 1 84 ? 16.877 1.201 -13.579 1.00 90.69 84 SER A N 1
ATOM 629 C CA . SER A 1 84 ? 15.942 2.133 -12.931 1.00 90.69 84 SER A CA 1
ATOM 630 C C . SER A 1 84 ? 14.616 1.460 -12.546 1.00 90.69 84 SER A C 1
ATOM 632 O O . SER A 1 84 ? 14.075 1.719 -11.470 1.00 90.69 84 SER A O 1
ATOM 634 N N . LYS A 1 85 ? 14.125 0.529 -13.377 1.00 92.81 85 LYS A N 1
ATOM 635 C CA . LYS A 1 85 ? 12.955 -0.306 -13.077 1.00 92.81 85 LYS A CA 1
ATOM 636 C C . LYS A 1 85 ? 13.143 -1.138 -11.808 1.00 92.81 85 LYS A C 1
ATOM 638 O O . LYS A 1 85 ? 12.263 -1.149 -10.949 1.00 92.81 85 LYS A O 1
ATOM 643 N N . GLN A 1 86 ? 14.277 -1.828 -11.681 1.00 92.88 86 GLN A N 1
ATOM 644 C CA . GLN A 1 86 ? 14.575 -2.658 -10.508 1.00 92.88 86 GLN A CA 1
ATOM 645 C C . GLN A 1 86 ? 14.666 -1.819 -9.226 1.00 92.88 86 GLN A C 1
ATOM 647 O O . GLN A 1 86 ? 14.096 -2.208 -8.209 1.00 92.88 86 GLN A O 1
ATOM 652 N N . GLU A 1 87 ? 15.312 -0.651 -9.283 1.00 94.44 87 GLU A N 1
ATOM 653 C CA . GLU A 1 87 ? 15.407 0.290 -8.156 1.00 94.44 87 GLU A CA 1
ATOM 654 C C . GLU A 1 87 ? 14.027 0.807 -7.714 1.00 94.44 87 GLU A C 1
ATOM 656 O O . GLU A 1 87 ? 13.712 0.809 -6.520 1.00 94.44 87 GLU A O 1
ATOM 661 N N . PHE A 1 88 ? 13.166 1.178 -8.667 1.00 94.69 88 PHE A N 1
ATOM 662 C CA . PHE A 1 88 ? 11.800 1.614 -8.379 1.00 94.69 88 PHE A CA 1
ATOM 663 C C . PHE A 1 88 ? 10.972 0.490 -7.741 1.00 94.69 88 PHE A C 1
ATOM 665 O O . PHE A 1 88 ? 10.402 0.688 -6.671 1.00 94.69 88 PHE A O 1
ATOM 672 N N . VAL A 1 89 ? 10.941 -0.707 -8.342 1.00 94.81 89 VAL A N 1
ATOM 673 C CA . VAL A 1 89 ? 10.188 -1.855 -7.800 1.00 94.81 89 VAL A CA 1
ATOM 674 C C . VAL A 1 89 ? 10.680 -2.229 -6.399 1.00 94.81 89 VAL A C 1
ATOM 676 O O . VAL A 1 89 ? 9.861 -2.476 -5.513 1.00 94.81 89 VAL A O 1
ATOM 679 N N . ALA A 1 90 ? 11.997 -2.224 -6.167 1.00 95.50 90 ALA A N 1
ATOM 680 C CA . ALA A 1 90 ? 12.574 -2.474 -4.849 1.00 95.50 90 ALA A CA 1
ATOM 681 C C . ALA A 1 90 ? 12.131 -1.423 -3.818 1.00 95.50 90 ALA A C 1
ATOM 683 O O . ALA A 1 90 ? 11.722 -1.794 -2.720 1.00 95.50 90 ALA A O 1
ATOM 684 N N . THR A 1 91 ? 12.131 -0.139 -4.191 1.00 96.44 91 THR A N 1
ATOM 685 C CA . THR A 1 91 ? 11.704 0.974 -3.325 1.00 96.44 91 THR A CA 1
ATOM 686 C C . THR A 1 91 ? 10.233 0.851 -2.913 1.00 96.44 91 THR A C 1
ATOM 688 O O . THR A 1 91 ? 9.908 0.994 -1.735 1.00 96.44 91 THR A O 1
ATOM 691 N N . ILE A 1 92 ? 9.329 0.546 -3.854 1.00 96.06 92 ILE A N 1
ATOM 692 C CA . ILE A 1 92 ? 7.901 0.363 -3.534 1.00 96.06 92 ILE A CA 1
ATOM 693 C C . ILE A 1 92 ? 7.696 -0.895 -2.675 1.00 96.06 92 ILE A C 1
ATOM 695 O O . ILE A 1 92 ? 6.934 -0.856 -1.713 1.00 96.06 92 ILE A O 1
ATOM 699 N N . ARG A 1 93 ? 8.405 -1.998 -2.960 1.00 95.88 93 ARG A N 1
ATOM 700 C CA . ARG A 1 93 ? 8.359 -3.221 -2.135 1.00 95.88 93 ARG A CA 1
ATOM 701 C C . ARG A 1 93 ? 8.936 -3.043 -0.732 1.00 95.88 93 ARG A C 1
ATOM 703 O O . ARG A 1 93 ? 8.539 -3.774 0.172 1.00 95.88 93 ARG A O 1
ATOM 710 N N . GLU A 1 94 ? 9.878 -2.124 -0.543 1.00 96.31 94 GLU A N 1
ATOM 711 C CA . GLU A 1 94 ? 10.375 -1.761 0.782 1.00 96.31 94 GLU A CA 1
ATOM 712 C C . GLU A 1 94 ? 9.311 -0.985 1.558 1.00 96.31 94 GLU A C 1
ATOM 714 O O . GLU A 1 94 ? 8.891 -1.464 2.606 1.00 96.31 94 GLU A O 1
ATOM 719 N N . GLY A 1 95 ? 8.776 0.106 0.996 1.00 94.75 95 GLY A N 1
ATOM 720 C CA . GLY A 1 95 ? 7.702 0.875 1.639 1.00 94.75 95 GLY A CA 1
ATOM 721 C C . GLY A 1 95 ? 6.413 0.072 1.864 1.00 94.75 95 GLY A C 1
ATOM 722 O O . GLY A 1 95 ? 5.680 0.325 2.817 1.00 94.75 95 GLY A O 1
ATOM 723 N N . LEU A 1 96 ? 6.137 -0.940 1.035 1.00 96.25 96 LEU A N 1
ATOM 724 C CA . LEU A 1 96 ? 5.032 -1.873 1.260 1.00 96.25 96 LEU A CA 1
ATOM 725 C C . LEU A 1 96 ? 5.160 -2.647 2.579 1.00 96.25 96 LEU A C 1
ATOM 727 O O . LEU A 1 96 ? 4.142 -3.105 3.086 1.00 96.25 96 LEU A O 1
ATOM 731 N N . LYS A 1 97 ? 6.359 -2.810 3.154 1.00 96.12 97 LYS A N 1
ATOM 732 C CA . LYS A 1 97 ? 6.519 -3.410 4.490 1.00 96.12 97 LYS A CA 1
ATOM 733 C C . LYS A 1 97 ? 5.972 -2.472 5.558 1.00 96.12 97 LYS A C 1
ATOM 735 O O . LYS A 1 97 ? 5.103 -2.891 6.309 1.00 96.12 97 LYS A O 1
ATOM 740 N N . ASP A 1 98 ? 6.393 -1.210 5.531 1.00 94.69 98 ASP A N 1
ATOM 741 C CA . ASP A 1 98 ? 5.922 -0.166 6.447 1.00 94.69 98 ASP A CA 1
ATOM 742 C C . ASP A 1 98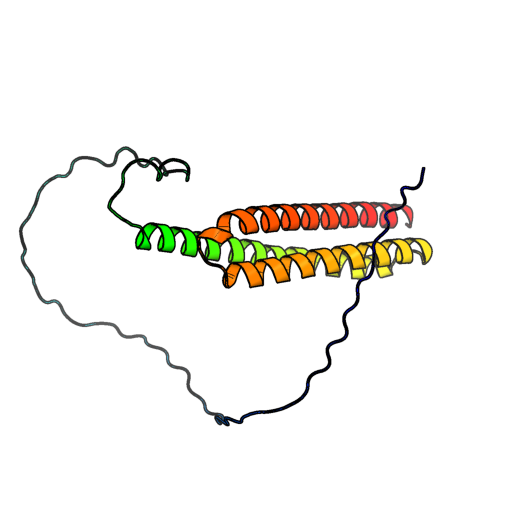 ? 4.388 -0.039 6.377 1.00 94.69 98 ASP A C 1
ATOM 744 O O . ASP A 1 98 ? 3.704 -0.061 7.395 1.00 94.69 98 ASP A O 1
ATOM 748 N N . VAL A 1 99 ? 3.823 -0.030 5.163 1.00 95.56 99 VAL A N 1
ATOM 749 C CA . VAL A 1 99 ? 2.366 -0.010 4.945 1.00 95.56 99 VAL A CA 1
ATOM 750 C C . VAL A 1 99 ? 1.661 -1.276 5.451 1.00 95.56 99 VAL A C 1
ATOM 752 O O . VAL A 1 99 ? 0.532 -1.184 5.924 1.00 95.56 99 VAL A O 1
ATOM 755 N N . ASN A 1 100 ? 2.287 -2.457 5.384 1.00 95.88 100 ASN A N 1
ATOM 756 C CA . ASN A 1 100 ? 1.720 -3.656 6.012 1.00 95.88 100 ASN A CA 1
ATOM 757 C C . ASN A 1 100 ? 1.713 -3.534 7.541 1.00 95.88 100 ASN A C 1
ATOM 759 O O . ASN A 1 100 ? 0.705 -3.869 8.152 1.00 95.88 100 ASN A O 1
ATOM 763 N N . GLU A 1 101 ? 2.788 -3.023 8.148 1.00 97.12 101 GLU A N 1
ATOM 764 C CA . GLU A 1 101 ? 2.854 -2.798 9.598 1.00 97.12 101 GLU A CA 1
ATOM 765 C C . GLU A 1 101 ? 1.806 -1.765 10.058 1.00 97.12 101 GLU A C 1
ATOM 767 O O . GLU A 1 101 ? 1.147 -1.977 11.076 1.00 97.12 101 GLU A O 1
ATOM 772 N N . GLU A 1 102 ? 1.568 -0.700 9.280 1.00 95.56 102 GLU A N 1
ATOM 773 C CA . GLU A 1 102 ? 0.488 0.265 9.540 1.00 95.56 102 GLU A CA 1
ATOM 774 C C . GLU A 1 102 ? -0.916 -0.358 9.386 1.00 95.56 102 GLU A C 1
ATOM 776 O O . GLU A 1 102 ? -1.787 -0.097 10.214 1.00 95.56 102 GLU A O 1
ATOM 781 N N . ILE A 1 103 ? -1.156 -1.211 8.379 1.00 95.50 103 ILE A N 1
ATOM 782 C CA . ILE A 1 103 ? -2.443 -1.920 8.208 1.00 95.50 103 ILE A CA 1
ATOM 783 C C . ILE A 1 103 ? -2.691 -2.913 9.355 1.00 95.50 103 ILE A C 1
ATOM 785 O O . ILE A 1 103 ? -3.798 -2.951 9.893 1.00 95.50 103 ILE A O 1
ATOM 789 N N . ASP A 1 104 ? -1.674 -3.680 9.757 1.00 96.44 104 ASP A N 1
ATOM 790 C CA . ASP A 1 104 ? -1.754 -4.617 10.884 1.00 96.44 104 ASP A CA 1
ATOM 791 C C . ASP A 1 104 ? -2.002 -3.868 12.212 1.00 96.44 104 ASP A C 1
ATOM 793 O O . ASP A 1 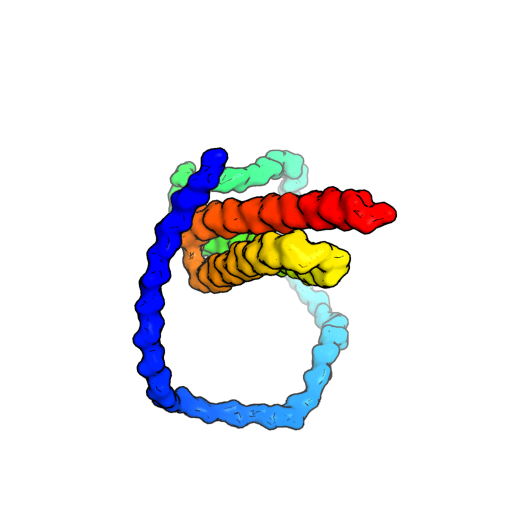104 ? -2.740 -4.349 13.076 1.00 96.44 104 ASP A O 1
ATOM 797 N N . GLN A 1 105 ? -1.438 -2.661 12.372 1.00 94.81 105 GLN A N 1
ATOM 798 C CA . GLN A 1 105 ? -1.728 -1.784 13.509 1.00 94.81 105 GLN A CA 1
ATOM 799 C C . GLN A 1 105 ? -3.184 -1.290 13.495 1.00 94.81 105 GLN A C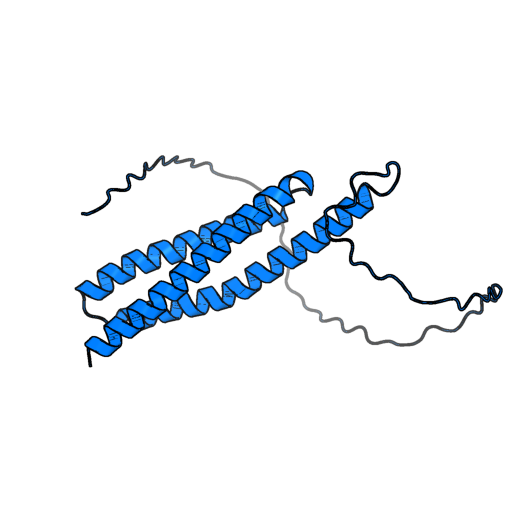 1
ATOM 801 O O . GLN A 1 105 ? -3.843 -1.356 14.535 1.00 94.81 105 GLN A O 1
ATOM 806 N N . ILE A 1 106 ? -3.700 -0.829 12.346 1.00 94.00 106 ILE A N 1
ATOM 807 C CA . ILE A 1 106 ? -5.102 -0.396 12.216 1.00 94.00 106 ILE A CA 1
ATOM 808 C C . ILE A 1 106 ? -6.050 -1.550 12.565 1.00 94.00 106 ILE A C 1
ATOM 810 O O . ILE A 1 106 ? -7.005 -1.346 13.309 1.00 94.00 106 ILE A O 1
ATOM 814 N N . GLU A 1 107 ? -5.771 -2.767 12.085 1.00 94.69 107 GLU A N 1
ATOM 815 C CA . GLU A 1 107 ? -6.561 -3.966 12.398 1.00 94.69 107 GLU A CA 1
ATOM 816 C C . GLU A 1 107 ? -6.547 -4.302 13.894 1.00 94.69 107 GLU A C 1
ATOM 818 O O . GLU A 1 107 ? -7.598 -4.572 14.470 1.00 94.69 107 GLU A O 1
ATOM 823 N N . ALA A 1 108 ? -5.389 -4.230 14.554 1.00 94.75 108 ALA A N 1
ATOM 824 C CA . ALA A 1 108 ? -5.295 -4.490 15.989 1.00 94.75 108 ALA A CA 1
ATOM 825 C C . ALA A 1 108 ? -6.019 -3.430 16.842 1.00 94.75 108 ALA A C 1
ATOM 827 O O . ALA A 1 108 ? -6.668 -3.774 17.828 1.00 94.75 108 ALA A O 1
ATOM 828 N N . GLN A 1 109 ? -5.920 -2.148 16.477 1.00 90.94 109 GLN A N 1
ATOM 829 C CA . GLN A 1 109 ? -6.569 -1.059 17.215 1.00 90.94 109 GLN A CA 1
ATOM 830 C C . GLN A 1 109 ? -8.079 -0.979 16.938 1.00 90.94 109 GLN A C 1
ATOM 832 O O . GLN A 1 109 ? -8.842 -0.643 17.844 1.00 90.94 109 GLN A O 1
ATOM 837 N N . SER A 1 110 ? -8.545 -1.347 15.738 1.00 92.31 110 SER A N 1
ATOM 838 C CA . SER A 1 110 ? -9.982 -1.390 15.432 1.00 92.31 110 SER A CA 1
ATOM 839 C C . SER A 1 110 ? -10.735 -2.452 16.248 1.00 92.31 110 SER A C 1
ATOM 841 O O . SER A 1 110 ? -11.943 -2.329 16.455 1.00 92.31 110 SER A O 1
ATOM 843 N N . GLU A 1 111 ? -10.040 -3.463 16.789 1.00 91.19 111 GLU A N 1
ATOM 844 C CA . GLU A 1 111 ? -10.625 -4.439 17.716 1.00 91.19 111 GLU A CA 1
ATOM 845 C C . GLU A 1 111 ? -11.060 -3.842 19.064 1.00 91.19 111 GLU A C 1
ATOM 847 O O . GLU A 1 111 ? -11.913 -4.434 19.729 1.00 91.19 111 GLU A O 1
ATOM 852 N N . GLU A 1 112 ? -10.503 -2.696 19.470 1.00 89.50 112 GLU A N 1
ATOM 853 C CA . GLU A 1 112 ? -10.845 -2.016 20.729 1.00 89.50 112 GLU A CA 1
ATOM 854 C C . GLU A 1 112 ? -12.048 -1.058 20.587 1.00 89.50 112 GLU A C 1
ATOM 856 O O . GLU A 1 112 ? -12.571 -0.564 21.590 1.00 89.50 112 GLU A O 1
ATOM 861 N N . LEU A 1 113 ? -12.521 -0.822 19.357 1.00 89.62 113 LEU A N 1
ATOM 862 C CA . LEU A 1 113 ? -13.654 0.055 19.053 1.00 89.62 113 LEU A CA 1
ATOM 863 C C . LEU A 1 113 ? -15.018 -0.580 19.392 1.00 89.62 113 LEU A C 1
ATOM 865 O O . LEU A 1 113 ? -15.159 -1.775 19.655 1.00 89.62 113 LEU A O 1
ATOM 869 N N . SER A 1 114 ? -16.073 0.242 19.355 1.00 90.56 114 SER A N 1
ATOM 870 C CA . SER A 1 114 ? -17.461 -0.240 19.453 1.00 90.56 114 SER A CA 1
ATOM 871 C C . SER A 1 114 ? -17.861 -1.105 18.244 1.00 90.56 114 SER A C 1
ATOM 873 O O . SER A 1 114 ? -17.301 -0.942 17.168 1.00 90.56 114 SER A O 1
ATOM 875 N N . GLU A 1 115 ? -18.866 -1.982 18.380 1.00 90.50 115 GLU A N 1
ATOM 876 C CA . GLU A 1 115 ? -19.300 -2.880 17.286 1.00 90.50 115 GLU A CA 1
ATOM 877 C C . GLU A 1 115 ? -19.711 -2.142 15.992 1.00 90.50 115 GLU A C 1
ATOM 879 O O . GLU A 1 115 ? -19.493 -2.670 14.907 1.00 90.50 115 GLU A O 1
ATOM 884 N N . GLU A 1 116 ? -20.277 -0.931 16.089 1.00 88.25 116 GLU A N 1
ATOM 885 C CA . GLU A 1 116 ? -20.645 -0.102 14.925 1.00 88.25 116 GLU A CA 1
ATOM 886 C C . GLU A 1 116 ? -19.389 0.460 14.238 1.00 88.25 116 GLU A C 1
ATOM 888 O O . GLU A 1 116 ? -19.175 0.232 13.051 1.00 88.25 116 GLU A O 1
ATOM 893 N N . ALA A 1 117 ? -18.502 1.084 15.017 1.00 88.94 117 ALA A N 1
ATOM 894 C CA . ALA A 1 117 ? -17.218 1.609 14.551 1.00 88.94 117 ALA A CA 1
ATOM 895 C C . ALA A 1 117 ? -16.295 0.523 13.966 1.00 88.94 117 ALA A C 1
ATOM 897 O O . ALA A 1 117 ? -15.639 0.744 12.950 1.00 88.94 117 ALA A O 1
ATOM 898 N N . LYS A 1 118 ? -16.268 -0.669 14.578 1.00 91.06 118 LYS A N 1
ATOM 899 C CA . LYS A 1 118 ? -15.511 -1.817 14.070 1.00 91.06 118 LYS A CA 1
ATOM 900 C C . LYS A 1 118 ? -16.043 -2.283 12.717 1.00 91.06 118 LYS A C 1
ATOM 902 O O . LYS A 1 118 ? -15.235 -2.584 11.850 1.00 91.06 118 LYS A O 1
ATOM 907 N N . GLN A 1 119 ? -17.363 -2.312 12.506 1.00 92.75 119 GLN A N 1
ATOM 908 C CA . GLN A 1 119 ? -17.917 -2.709 11.208 1.00 92.75 119 GLN A CA 1
ATOM 909 C C . GLN A 1 119 ? -17.482 -1.745 10.089 1.00 92.75 119 GLN A C 1
ATOM 911 O O . GLN A 1 119 ? -17.078 -2.202 9.021 1.00 92.75 119 GLN A O 1
ATOM 916 N N . ASP A 1 120 ? -17.517 -0.434 10.342 1.00 89.94 120 ASP A N 1
ATOM 917 C CA . ASP A 1 120 ? -17.051 0.570 9.376 1.00 89.94 120 ASP A CA 1
ATOM 918 C C . ASP A 1 120 ? -15.534 0.417 9.097 1.00 89.94 120 ASP A C 1
ATOM 920 O O . ASP A 1 120 ? -15.093 0.501 7.947 1.00 89.94 120 ASP A O 1
ATOM 924 N N . PHE A 1 121 ? -14.729 0.098 10.121 1.00 92.88 121 PHE A N 1
ATOM 925 C CA . PHE A 1 121 ? -13.297 -0.192 9.959 1.00 92.88 121 PHE A CA 1
ATOM 926 C C . PHE A 1 121 ? -12.993 -1.523 9.260 1.00 92.88 121 PHE A C 1
ATOM 928 O O . PHE A 1 121 ? -12.019 -1.585 8.511 1.00 92.88 121 PHE A O 1
ATOM 935 N N . ASP A 1 122 ? -13.798 -2.570 9.454 1.00 93.31 122 ASP A N 1
ATOM 936 C CA . ASP A 1 122 ? -13.664 -3.848 8.743 1.00 93.31 122 ASP A CA 1
ATOM 937 C C . ASP A 1 122 ? -13.855 -3.642 7.224 1.00 93.31 122 ASP A C 1
ATOM 939 O O . ASP A 1 122 ? -13.128 -4.233 6.419 1.00 93.31 122 ASP A O 1
ATOM 943 N N . GLU A 1 123 ? -14.783 -2.760 6.818 1.00 93.94 123 GLU A N 1
ATOM 944 C CA . GLU A 1 123 ? -14.964 -2.355 5.416 1.00 93.94 123 GLU A CA 1
ATOM 945 C C . GLU A 1 123 ? -13.734 -1.581 4.894 1.00 93.94 123 GLU A C 1
ATOM 947 O O . GLU A 1 123 ? -13.190 -1.938 3.844 1.00 93.94 123 GLU A O 1
ATOM 952 N N . ARG A 1 124 ? -13.211 -0.599 5.648 1.00 93.75 124 ARG A N 1
ATOM 953 C CA . ARG A 1 124 ? -12.002 0.160 5.255 1.00 93.75 124 ARG A CA 1
ATOM 954 C C . ARG A 1 124 ? -10.751 -0.726 5.172 1.00 93.75 124 ARG A C 1
ATOM 956 O O . ARG A 1 124 ? -9.967 -0.601 4.234 1.00 93.75 124 ARG A O 1
ATOM 963 N N . LEU A 1 125 ? -10.571 -1.662 6.104 1.00 96.00 125 LEU A N 1
ATOM 964 C CA . LEU A 1 125 ? -9.464 -2.626 6.103 1.00 96.00 125 LEU A CA 1
ATOM 965 C C . LEU A 1 125 ? -9.507 -3.563 4.892 1.00 96.00 125 LEU A C 1
ATOM 967 O O . LEU A 1 125 ? -8.448 -3.924 4.376 1.00 96.00 125 LEU A O 1
ATOM 971 N N . ALA A 1 126 ? -10.698 -3.943 4.420 1.00 96.50 126 ALA A N 1
ATOM 972 C CA . ALA A 1 126 ? -10.838 -4.702 3.182 1.00 96.50 126 ALA A CA 1
ATOM 973 C C . ALA A 1 126 ? -10.352 -3.887 1.969 1.00 96.50 126 ALA A C 1
ATOM 975 O O . ALA A 1 126 ? -9.533 -4.387 1.200 1.00 96.50 126 ALA A O 1
ATOM 976 N N . GLU A 1 127 ? -10.758 -2.616 1.848 1.00 95.56 127 GLU A N 1
ATOM 977 C CA . GLU A 1 127 ? -10.295 -1.722 0.773 1.00 95.56 127 GLU A CA 1
ATOM 978 C C . GLU A 1 127 ? -8.765 -1.545 0.771 1.00 95.56 127 GLU A C 1
ATOM 980 O O . GLU A 1 127 ? -8.133 -1.656 -0.280 1.00 95.56 127 GLU A O 1
ATOM 985 N N . LEU A 1 128 ? -8.151 -1.332 1.942 1.00 96.50 128 LEU A N 1
ATOM 986 C CA . LEU A 1 128 ? -6.692 -1.204 2.075 1.00 96.50 128 LEU A CA 1
ATOM 987 C C . LEU A 1 128 ? -5.957 -2.493 1.673 1.00 96.50 128 LEU A C 1
ATOM 989 O O . LEU A 1 128 ? -4.926 -2.448 0.995 1.00 96.50 128 LEU A O 1
ATOM 993 N N . LYS A 1 129 ? -6.488 -3.657 2.071 1.00 96.06 129 LYS A N 1
ATOM 994 C CA . LYS A 1 129 ? -5.921 -4.971 1.729 1.00 96.06 129 LYS A CA 1
ATOM 995 C C . LYS A 1 129 ? -6.037 -5.268 0.229 1.00 96.06 129 LYS A C 1
ATOM 997 O O . LYS A 1 129 ? -5.085 -5.822 -0.326 1.00 96.06 129 LYS A O 1
ATOM 1002 N N . ASP A 1 130 ? -7.124 -4.845 -0.417 1.00 96.62 130 ASP A N 1
ATOM 1003 C CA . ASP A 1 130 ? -7.336 -4.958 -1.866 1.00 96.62 130 ASP A CA 1
ATOM 1004 C C . ASP A 1 130 ? -6.423 -4.003 -2.662 1.00 96.62 130 ASP A C 1
ATOM 1006 O O . ASP A 1 130 ? -5.734 -4.452 -3.580 1.00 96.62 130 ASP A O 1
ATOM 1010 N N . GLN A 1 131 ? -6.324 -2.719 -2.282 1.00 94.56 131 GLN A N 1
ATOM 1011 C CA . GLN A 1 131 ? -5.394 -1.751 -2.897 1.00 94.56 131 GLN A CA 1
ATOM 1012 C C . GLN A 1 131 ? -3.934 -2.231 -2.816 1.00 94.56 131 GLN A C 1
ATOM 1014 O O . GLN A 1 131 ? -3.177 -2.146 -3.787 1.00 94.56 131 GLN A O 1
ATOM 1019 N N . ARG A 1 132 ? -3.532 -2.784 -1.665 1.00 96.88 132 ARG A N 1
ATOM 1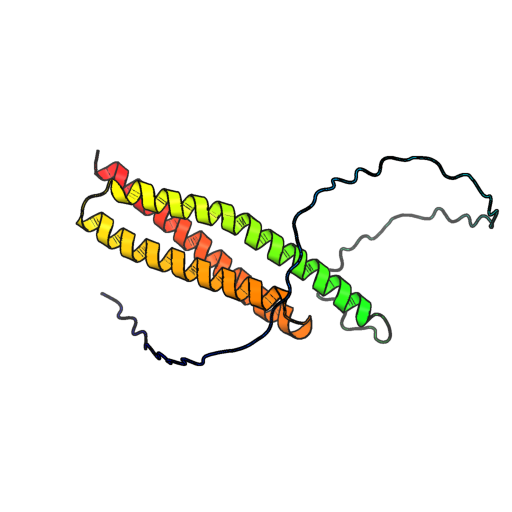020 C CA . ARG A 1 132 ? -2.207 -3.385 -1.471 1.00 96.88 132 ARG A CA 1
ATOM 1021 C C . ARG A 1 132 ? -1.977 -4.586 -2.393 1.00 96.88 132 ARG A C 1
ATOM 1023 O O . ARG A 1 132 ? -0.888 -4.722 -2.949 1.00 96.88 132 ARG A O 1
ATOM 1030 N N . GLU A 1 133 ? -2.967 -5.462 -2.554 1.00 97.00 133 GLU A N 1
ATOM 1031 C CA . GLU A 1 133 ? -2.837 -6.635 -3.426 1.00 97.00 133 GLU A CA 1
ATOM 1032 C C . GLU A 1 133 ? -2.770 -6.242 -4.909 1.00 97.00 133 GLU A C 1
ATOM 1034 O O . GLU A 1 133 ? -1.928 -6.761 -5.643 1.00 97.00 133 GLU A O 1
ATOM 1039 N N . GLN A 1 134 ? -3.562 -5.252 -5.332 1.00 95.94 134 GLN A N 1
ATOM 1040 C CA . GLN A 1 134 ? -3.463 -4.656 -6.665 1.00 95.94 134 GLN A CA 1
ATOM 1041 C C . GLN A 1 134 ? -2.051 -4.111 -6.932 1.00 95.94 134 GLN A C 1
ATOM 1043 O O . GLN A 1 134 ? -1.468 -4.395 -7.980 1.00 95.94 134 GLN A O 1
ATOM 1048 N N . LEU A 1 135 ? -1.467 -3.386 -5.972 1.00 96.38 135 LEU A N 1
ATOM 1049 C CA . LEU A 1 135 ? -0.105 -2.865 -6.087 1.00 96.38 135 LEU A CA 1
ATOM 1050 C C . LEU A 1 135 ? 0.939 -3.993 -6.176 1.00 96.38 135 LEU A C 1
ATOM 1052 O O . LEU A 1 135 ? 1.838 -3.935 -7.016 1.00 96.38 135 LEU A O 1
ATOM 1056 N N . ASN A 1 136 ? 0.808 -5.049 -5.364 1.00 96.38 136 ASN A N 1
ATOM 1057 C CA . ASN A 1 136 ? 1.657 -6.243 -5.459 1.00 96.38 136 ASN A CA 1
ATOM 1058 C C . ASN A 1 136 ? 1.580 -6.888 -6.850 1.00 96.38 136 ASN A C 1
ATOM 1060 O O . ASN A 1 136 ? 2.617 -7.240 -7.418 1.00 96.38 136 ASN A O 1
ATOM 1064 N N . GLN A 1 137 ? 0.377 -7.022 -7.417 1.00 96.56 137 GLN A N 1
ATOM 1065 C CA . GLN A 1 137 ? 0.192 -7.556 -8.764 1.00 96.56 137 GLN A CA 1
ATOM 1066 C C . GLN A 1 137 ? 0.899 -6.682 -9.810 1.00 96.56 137 GLN A C 1
ATOM 1068 O O . GLN A 1 137 ? 1.712 -7.204 -10.575 1.00 96.56 137 GLN A O 1
ATOM 1073 N N . GLN A 1 138 ? 0.667 -5.364 -9.806 1.00 94.94 138 GLN A N 1
ATOM 1074 C CA . GLN A 1 138 ? 1.308 -4.438 -10.749 1.00 94.94 138 GLN A CA 1
ATOM 1075 C C . GLN A 1 138 ? 2.844 -4.478 -10.652 1.00 94.94 138 GLN A C 1
ATOM 1077 O O . GLN A 1 138 ? 3.528 -4.470 -11.674 1.00 94.94 138 GLN A O 1
ATOM 1082 N N . LEU A 1 139 ? 3.411 -4.581 -9.443 1.00 95.50 139 LEU A N 1
ATOM 1083 C CA . LEU A 1 139 ? 4.860 -4.721 -9.243 1.00 95.50 139 LEU A CA 1
ATOM 1084 C C . LEU A 1 139 ? 5.406 -6.028 -9.841 1.00 95.50 139 LEU A C 1
ATOM 1086 O O . LEU A 1 139 ? 6.468 -6.024 -10.462 1.00 95.50 139 LEU A O 1
ATOM 1090 N N . ASN A 1 140 ? 4.678 -7.138 -9.693 1.00 95.19 140 ASN A N 1
ATOM 1091 C CA . ASN A 1 140 ? 5.060 -8.435 -10.262 1.00 95.19 140 ASN A CA 1
ATOM 1092 C C . ASN A 1 140 ? 4.953 -8.452 -11.800 1.00 95.19 140 ASN A C 1
ATOM 1094 O O . ASN A 1 140 ? 5.744 -9.119 -12.472 1.00 95.19 140 ASN A O 1
ATOM 1098 N N . GLU A 1 141 ? 3.990 -7.727 -12.373 1.00 93.81 141 GLU A N 1
ATOM 1099 C CA . GLU A 1 141 ? 3.859 -7.535 -13.823 1.00 93.81 141 GLU A CA 1
ATOM 1100 C C . GLU A 1 141 ? 4.984 -6.636 -14.364 1.00 93.81 141 GLU A C 1
ATOM 1102 O O . GLU A 1 141 ? 5.647 -6.990 -15.344 1.00 93.81 141 GLU A O 1
ATOM 1107 N N . ALA A 1 142 ? 5.300 -5.544 -13.661 1.00 90.94 142 ALA A N 1
ATOM 1108 C CA . ALA A 1 142 ? 6.409 -4.658 -13.991 1.00 90.94 142 ALA A CA 1
ATOM 1109 C C . ALA A 1 142 ? 7.770 -5.369 -14.021 1.00 90.94 142 ALA A C 1
ATOM 1111 O O . ALA A 1 142 ? 8.557 -5.124 -14.937 1.00 90.94 142 ALA A O 1
ATOM 1112 N N . GLU A 1 143 ? 8.065 -6.280 -13.086 1.00 90.12 143 GLU A N 1
ATOM 1113 C CA . GLU A 1 143 ? 9.311 -7.066 -13.121 1.00 90.12 143 GLU A CA 1
ATOM 1114 C C . GLU A 1 143 ? 9.483 -7.836 -14.437 1.00 90.12 143 GLU A C 1
ATOM 1116 O O . GLU A 1 143 ? 10.579 -7.847 -15.005 1.00 90.12 143 GLU A O 1
ATOM 1121 N N . GLN A 1 144 ? 8.395 -8.406 -14.957 1.00 89.75 144 GLN A N 1
ATOM 1122 C CA . GLN A 1 144 ? 8.382 -9.236 -16.165 1.00 89.75 144 GLN A CA 1
ATOM 1123 C C . GLN A 1 144 ? 8.334 -8.427 -17.472 1.00 89.75 144 GLN A C 1
ATOM 1125 O O . GLN A 1 144 ? 8.638 -8.963 -18.537 1.00 89.75 144 GLN A O 1
ATOM 1130 N N . ALA A 1 145 ? 7.961 -7.148 -17.412 1.00 87.75 145 ALA A N 1
ATOM 1131 C CA . ALA A 1 145 ? 7.767 -6.317 -18.594 1.00 87.75 145 ALA A CA 1
ATOM 1132 C C . ALA A 1 145 ? 9.067 -5.811 -19.250 1.00 87.75 145 ALA A C 1
ATOM 1134 O O . ALA A 1 145 ? 10.084 -5.577 -18.589 1.00 87.75 145 ALA A O 1
ATOM 1135 N N . GLY A 1 146 ? 9.003 -5.576 -20.564 1.00 86.88 146 GLY A N 1
ATOM 1136 C CA . GLY A 1 146 ? 10.055 -4.908 -21.339 1.00 86.88 146 GLY A CA 1
ATOM 1137 C C . GLY A 1 146 ? 10.075 -3.385 -21.151 1.00 86.88 146 GLY A C 1
ATOM 1138 O O . GLY A 1 146 ? 9.133 -2.799 -20.613 1.00 86.88 146 GLY A O 1
ATOM 1139 N N . ALA A 1 147 ? 11.141 -2.741 -21.636 1.00 83.94 147 ALA A N 1
ATOM 1140 C CA . ALA A 1 147 ? 11.348 -1.295 -21.510 1.00 83.94 147 ALA A CA 1
ATOM 1141 C C . ALA A 1 147 ? 10.215 -0.448 -22.130 1.00 83.94 147 ALA A C 1
ATOM 1143 O O . ALA A 1 147 ? 9.837 0.566 -21.548 1.00 83.94 147 ALA A O 1
ATOM 1144 N N . ASP A 1 148 ? 9.624 -0.889 -23.247 1.00 84.50 148 ASP A N 1
ATOM 1145 C CA . ASP A 1 148 ? 8.543 -0.164 -23.938 1.00 84.50 148 ASP A CA 1
ATOM 1146 C C . ASP A 1 148 ? 7.283 0.026 -23.076 1.00 84.50 148 ASP A C 1
ATOM 1148 O O . ASP A 1 148 ? 6.640 1.072 -23.134 1.00 84.50 148 ASP A O 1
ATOM 1152 N N . SER A 1 149 ? 6.923 -0.976 -22.267 1.00 88.12 149 SER A N 1
ATOM 1153 C CA . SER A 1 149 ? 5.737 -0.925 -21.398 1.00 88.12 149 SER A CA 1
ATOM 1154 C C . SER A 1 149 ? 6.029 -0.294 -20.036 1.00 88.12 149 SER A C 1
ATOM 1156 O O . SER A 1 149 ? 5.103 0.117 -19.340 1.00 88.12 149 SER A O 1
ATOM 1158 N N . TRP A 1 150 ? 7.305 -0.216 -19.640 1.00 89.00 150 TRP A N 1
ATOM 1159 C CA . TRP A 1 150 ? 7.717 0.224 -18.305 1.00 89.00 150 TRP A CA 1
ATOM 1160 C C . TRP A 1 150 ? 7.193 1.617 -17.940 1.00 89.00 150 TRP A C 1
ATOM 1162 O O . TRP A 1 150 ? 6.670 1.799 -16.844 1.00 89.00 150 TRP A O 1
ATOM 1172 N N . ALA A 1 151 ? 7.279 2.580 -18.860 1.00 86.50 151 ALA A N 1
ATOM 1173 C CA . ALA A 1 151 ? 6.902 3.968 -18.591 1.00 86.50 151 ALA A CA 1
ATOM 1174 C C . ALA A 1 151 ? 5.412 4.150 -18.234 1.00 86.50 151 ALA A C 1
ATOM 1176 O O . ALA A 1 151 ? 5.080 5.041 -17.454 1.00 86.50 151 ALA A O 1
ATOM 1177 N N . GLU A 1 152 ? 4.523 3.313 -18.781 1.00 89.00 152 GLU A N 1
ATOM 1178 C CA . GLU A 1 152 ? 3.083 3.352 -18.493 1.00 89.00 152 GLU A CA 1
ATOM 1179 C C . GLU A 1 152 ? 2.797 2.750 -17.108 1.00 89.00 152 GLU A C 1
ATOM 1181 O O . GLU A 1 152 ? 2.267 3.441 -16.235 1.00 89.00 152 GLU A O 1
ATOM 1186 N N . MET A 1 153 ? 3.278 1.526 -16.843 1.00 92.44 153 MET A N 1
ATOM 1187 C CA . MET A 1 153 ? 3.106 0.880 -15.531 1.00 92.44 153 MET A CA 1
ATOM 1188 C C . MET A 1 153 ? 3.775 1.659 -14.395 1.00 92.44 153 MET A C 1
ATOM 1190 O O . MET A 1 153 ? 3.258 1.665 -13.284 1.00 92.44 153 MET A O 1
ATOM 1194 N N . GLN A 1 154 ? 4.904 2.336 -14.637 1.00 92.12 154 GLN A N 1
ATOM 1195 C CA . GLN A 1 154 ? 5.551 3.164 -13.615 1.00 92.12 154 GLN A CA 1
ATOM 1196 C C . GLN A 1 154 ? 4.611 4.272 -13.110 1.00 92.12 154 GLN A C 1
ATOM 1198 O O . GLN A 1 154 ? 4.601 4.556 -11.910 1.00 92.12 154 GLN A O 1
ATOM 1203 N N . SER A 1 155 ? 3.805 4.871 -13.997 1.00 92.56 155 SER A N 1
ATOM 1204 C CA . SER A 1 155 ? 2.788 5.854 -13.605 1.00 92.56 155 SER A CA 1
ATOM 1205 C C . SER A 1 155 ? 1.676 5.191 -12.796 1.00 92.56 155 SER A C 1
ATOM 1207 O O . SER A 1 155 ? 1.396 5.631 -11.686 1.00 92.56 155 SER A O 1
ATOM 1209 N N . GLU A 1 156 ? 1.103 4.093 -13.297 1.00 93.88 156 GLU A N 1
ATOM 1210 C CA . GLU A 1 156 ? -0.004 3.391 -12.628 1.00 93.88 156 GLU A CA 1
ATOM 1211 C C . GLU A 1 156 ? 0.380 2.868 -11.233 1.00 93.88 156 GLU A C 1
ATOM 1213 O O . GLU A 1 156 ? -0.393 3.003 -10.283 1.00 93.88 156 GLU A O 1
ATOM 1218 N N . ILE A 1 157 ? 1.595 2.331 -11.082 1.00 95.94 157 ILE A N 1
ATOM 1219 C CA . ILE A 1 157 ? 2.151 1.887 -9.796 1.00 95.94 157 ILE A CA 1
ATOM 1220 C C . ILE A 1 157 ? 2.378 3.085 -8.869 1.00 95.94 157 ILE A C 1
ATOM 1222 O O . ILE A 1 157 ? 2.084 3.001 -7.680 1.00 95.94 157 ILE A O 1
ATOM 1226 N N . SER A 1 158 ? 2.885 4.210 -9.387 1.00 94.50 158 SER A N 1
ATOM 1227 C CA . SER A 1 158 ? 3.098 5.433 -8.600 1.00 94.50 158 SER A CA 1
ATOM 1228 C C . SER A 1 158 ? 1.784 6.023 -8.081 1.00 94.50 158 SER A C 1
ATOM 1230 O O . SER A 1 158 ? 1.720 6.461 -6.928 1.00 94.50 158 SER A O 1
ATOM 1232 N N . ASP A 1 159 ? 0.741 6.020 -8.909 1.00 95.12 159 ASP A N 1
ATOM 1233 C CA . ASP A 1 159 ? -0.590 6.505 -8.549 1.00 95.12 159 ASP A CA 1
ATOM 1234 C C . ASP A 1 159 ? -1.229 5.575 -7.503 1.00 95.12 159 ASP A C 1
ATOM 1236 O O . ASP A 1 159 ? -1.585 6.034 -6.416 1.00 95.12 159 ASP A O 1
ATOM 1240 N N . THR A 1 160 ? -1.237 4.260 -7.755 1.00 95.81 160 THR A N 1
ATOM 1241 C CA . THR A 1 160 ? -1.769 3.234 -6.831 1.00 95.81 160 THR A CA 1
ATOM 1242 C C . THR A 1 160 ? -1.033 3.250 -5.481 1.00 95.81 160 THR A C 1
ATOM 1244 O O . THR A 1 160 ? -1.655 3.207 -4.421 1.00 95.81 160 THR A O 1
ATOM 1247 N N . TRP A 1 161 ? 0.297 3.404 -5.483 1.00 97.50 161 TRP A N 1
ATOM 1248 C CA . TRP A 1 161 ? 1.107 3.558 -4.265 1.00 97.50 161 TRP A CA 1
ATOM 1249 C C . TRP A 1 161 ? 0.781 4.835 -3.485 1.00 97.50 161 TRP A C 1
ATOM 1251 O O . TRP A 1 161 ? 0.811 4.850 -2.252 1.00 97.50 161 TRP A O 1
ATOM 1261 N N . THR A 1 162 ? 0.491 5.928 -4.189 1.00 96.56 162 THR A N 1
ATOM 1262 C CA . THR A 1 162 ? 0.139 7.207 -3.564 1.00 96.56 162 THR A CA 1
ATOM 1263 C C . THR A 1 162 ? -1.259 7.153 -2.951 1.00 96.56 162 THR A C 1
ATOM 1265 O O . THR A 1 162 ? -1.433 7.617 -1.824 1.00 96.56 162 THR A O 1
ATOM 1268 N N . GLU A 1 163 ? -2.220 6.534 -3.639 1.00 96.38 163 GLU A N 1
ATOM 1269 C CA . GLU A 1 163 ? -3.583 6.311 -3.145 1.00 96.38 163 GLU A CA 1
ATOM 1270 C C . GLU A 1 163 ? -3.614 5.391 -1.915 1.00 96.38 163 GLU A C 1
ATOM 1272 O O . GLU A 1 163 ? -4.267 5.724 -0.923 1.00 96.38 163 GLU A O 1
ATOM 1277 N N . LEU A 1 164 ? -2.848 4.292 -1.933 1.00 97.25 164 LEU A N 1
ATOM 1278 C CA . LEU A 1 164 ? -2.727 3.371 -0.800 1.00 97.25 164 LEU A CA 1
ATOM 1279 C C . LEU A 1 164 ? -2.200 4.089 0.450 1.00 97.25 164 LEU A C 1
ATOM 1281 O O . LEU A 1 164 ? -2.847 4.062 1.493 1.00 97.25 164 LEU A O 1
ATOM 1285 N N . LYS A 1 165 ? -1.072 4.808 0.351 1.00 97.19 165 LYS A N 1
ATOM 1286 C CA . LYS A 1 165 ? -0.526 5.578 1.488 1.00 97.19 165 LYS A CA 1
ATOM 1287 C C . LYS A 1 165 ? -1.488 6.647 2.002 1.00 97.19 165 LYS A C 1
ATOM 1289 O O . LYS A 1 165 ? -1.558 6.864 3.207 1.00 97.19 165 LYS A O 1
ATOM 1294 N N . ALA A 1 166 ? -2.205 7.332 1.109 1.00 96.56 166 ALA A N 1
ATOM 1295 C CA . ALA A 1 166 ? -3.203 8.318 1.513 1.00 96.56 166 ALA A CA 1
ATOM 1296 C C . ALA A 1 166 ? -4.347 7.655 2.297 1.00 96.56 166 ALA A C 1
ATOM 1298 O O . ALA A 1 166 ? -4.722 8.151 3.354 1.00 96.56 166 ALA A O 1
ATOM 1299 N N . SER A 1 167 ? -4.827 6.503 1.822 1.00 95.62 167 SER A N 1
ATOM 1300 C CA . SER A 1 167 ? -5.912 5.739 2.444 1.00 95.62 167 SER A CA 1
ATOM 1301 C C . SER A 1 167 ? -5.518 5.164 3.812 1.00 95.62 167 SER A C 1
ATOM 1303 O O . SER A 1 167 ? -6.298 5.246 4.757 1.00 95.62 167 SER A O 1
ATOM 1305 N N . VAL A 1 168 ? -4.292 4.645 3.958 1.00 96.56 168 VAL A N 1
ATOM 1306 C CA . VAL A 1 168 ? -3.758 4.178 5.254 1.00 96.56 168 VAL A CA 1
ATOM 1307 C C . VAL A 1 168 ? -3.575 5.345 6.229 1.00 96.56 168 VAL A C 1
ATOM 1309 O O . VAL A 1 168 ? -3.894 5.229 7.412 1.00 96.56 168 VAL A O 1
ATOM 1312 N N . ASN A 1 169 ? -3.099 6.499 5.751 1.00 96.06 169 ASN A N 1
ATOM 1313 C CA . ASN A 1 169 ? -2.922 7.678 6.596 1.00 96.06 169 ASN A CA 1
ATOM 1314 C C . ASN A 1 169 ? -4.259 8.273 7.074 1.00 96.06 169 ASN A C 1
ATOM 1316 O O . ASN A 1 169 ? -4.350 8.704 8.221 1.00 96.06 169 ASN A O 1
ATOM 1320 N N . GLU A 1 170 ? -5.283 8.271 6.219 1.00 95.38 170 GLU A N 1
ATOM 1321 C CA . GLU A 1 170 ? -6.659 8.649 6.561 1.00 95.38 170 GLU A CA 1
ATOM 1322 C C . GLU A 1 170 ? -7.242 7.698 7.617 1.00 95.38 170 GLU A C 1
ATOM 1324 O O . GLU A 1 170 ? -7.644 8.156 8.684 1.00 95.38 170 GLU A O 1
ATOM 1329 N N . ALA A 1 171 ? -7.164 6.381 7.392 1.00 94.50 171 ALA A N 1
ATOM 1330 C CA . ALA A 1 171 ? -7.638 5.376 8.344 1.00 94.50 171 ALA A CA 1
ATOM 1331 C C . ALA A 1 171 ? -6.955 5.491 9.724 1.00 94.50 171 ALA A C 1
ATOM 1333 O O . ALA A 1 171 ? -7.621 5.392 10.752 1.00 94.50 171 ALA A O 1
ATOM 1334 N N . ASN A 1 172 ? -5.645 5.770 9.770 1.00 93.38 172 ASN A N 1
ATOM 1335 C CA . ASN A 1 172 ? -4.918 6.030 11.020 1.00 93.38 172 ASN A CA 1
ATOM 1336 C C . ASN A 1 172 ? -5.387 7.308 11.748 1.00 93.38 172 ASN A C 1
ATOM 1338 O O . ASN A 1 172 ? -5.430 7.335 12.983 1.00 93.38 172 ASN A O 1
ATOM 1342 N N . GLN A 1 173 ? -5.740 8.371 11.013 1.00 93.31 173 GLN A N 1
ATOM 1343 C CA . GLN A 1 173 ? -6.298 9.592 11.607 1.00 93.31 173 GLN A CA 1
ATOM 1344 C C . GLN A 1 173 ? -7.686 9.323 12.202 1.00 93.31 173 GLN A C 1
ATOM 1346 O O . GLN A 1 173 ? -7.893 9.578 13.387 1.00 93.31 173 GLN A O 1
ATOM 1351 N N . GLU A 1 174 ? -8.594 8.730 11.423 1.00 90.56 174 GLU A N 1
ATOM 1352 C CA . GLU A 1 174 ? -9.955 8.391 11.862 1.00 90.56 174 GLU A CA 1
ATOM 1353 C C . GLU A 1 174 ? -9.954 7.442 13.073 1.00 90.56 174 GLU A C 1
ATOM 1355 O O . GLU A 1 174 ? -10.751 7.603 13.997 1.00 90.56 174 GLU A O 1
ATOM 1360 N N . LEU A 1 175 ? -9.026 6.481 13.112 1.00 90.69 175 LEU A N 1
ATOM 1361 C CA . LEU A 1 175 ? -8.880 5.528 14.214 1.00 90.69 175 LEU A CA 1
ATOM 1362 C C . LEU A 1 175 ? -8.437 6.218 15.509 1.00 90.69 175 LEU A C 1
ATOM 1364 O O . LEU A 1 175 ? -8.930 5.896 16.593 1.00 90.69 175 LEU A O 1
ATOM 1368 N N . THR A 1 176 ? -7.533 7.193 15.393 1.00 89.69 176 THR A N 1
ATOM 1369 C CA . THR A 1 176 ? -7.082 8.012 16.524 1.00 89.69 176 THR A CA 1
ATOM 1370 C C . THR A 1 176 ? -8.235 8.862 17.061 1.00 89.69 176 THR A C 1
ATOM 1372 O O . THR A 1 176 ? -8.481 8.858 18.266 1.00 89.69 176 THR A O 1
ATOM 1375 N N . GLU A 1 177 ? -8.992 9.522 16.177 1.00 88.62 177 GLU A N 1
ATOM 1376 C CA . GLU A 1 177 ? -10.156 10.336 16.555 1.00 88.62 177 GLU A CA 1
ATOM 1377 C C . GLU A 1 177 ? -11.241 9.504 17.264 1.00 88.62 177 GLU A C 1
ATOM 1379 O O . GLU A 1 177 ? -11.720 9.900 18.327 1.00 88.62 177 GLU A O 1
ATOM 1384 N N . GLN A 1 178 ? -11.581 8.318 16.746 1.00 85.44 178 GLN A N 1
ATOM 1385 C CA . GLN A 1 178 ? -12.580 7.441 17.372 1.00 85.44 178 GLN A CA 1
ATOM 1386 C C . GLN A 1 178 ? -12.115 6.838 18.706 1.00 85.44 178 GLN A C 1
ATOM 1388 O O . GLN A 1 178 ? -12.939 6.609 19.594 1.00 85.44 178 GLN A O 1
ATOM 1393 N N . THR A 1 179 ? -10.810 6.608 18.877 1.00 81.00 179 THR A N 1
ATOM 1394 C CA . THR A 1 179 ? -10.250 6.126 20.150 1.00 81.00 179 THR A CA 1
ATOM 1395 C C . THR A 1 179 ? -10.274 7.227 21.216 1.00 81.00 179 THR A C 1
ATOM 1397 O O . THR A 1 179 ? -10.659 6.962 22.354 1.00 81.00 179 THR A O 1
ATOM 1400 N N . ASP A 1 180 ? -9.936 8.470 20.855 1.00 78.81 180 ASP A N 1
ATOM 1401 C CA . ASP A 1 180 ? -9.952 9.618 21.774 1.00 78.81 180 ASP A CA 1
ATOM 1402 C C . ASP A 1 180 ? -11.377 10.015 22.218 1.00 78.81 180 ASP A C 1
ATOM 1404 O O . ASP A 1 180 ? -11.553 10.505 23.335 1.00 78.81 180 ASP A O 1
ATOM 1408 N N . GLU A 1 181 ? -12.413 9.785 21.398 1.00 72.19 181 GLU A N 1
ATOM 1409 C CA . GLU A 1 181 ? -13.818 10.005 21.797 1.00 72.19 181 GLU A CA 1
ATOM 1410 C C . GLU A 1 181 ? -14.381 8.920 22.741 1.00 72.19 181 GLU A C 1
ATOM 1412 O O . GLU A 1 181 ? -15.408 9.142 23.392 1.00 72.19 181 GLU A O 1
ATOM 1417 N N . ALA A 1 182 ? -13.730 7.755 22.842 1.00 60.59 182 ALA A N 1
ATOM 1418 C CA . ALA A 1 182 ? -14.210 6.607 23.616 1.00 60.59 182 ALA A CA 1
ATOM 1419 C C . ALA A 1 182 ? -13.744 6.572 25.093 1.00 60.59 182 ALA A C 1
ATOM 1421 O O . ALA A 1 182 ? -14.220 5.718 25.852 1.00 60.59 182 ALA A O 1
ATOM 1422 N N . VAL A 1 183 ? -12.834 7.471 25.504 1.00 54.47 183 VAL A N 1
ATOM 1423 C CA . VAL A 1 183 ? -12.119 7.471 26.807 1.00 54.47 183 VAL A CA 1
ATOM 1424 C C . VAL A 1 183 ? -12.622 8.539 27.790 1.00 54.47 183 VAL A C 1
ATOM 1426 O O . VAL A 1 183 ? -12.842 8.168 28.970 1.00 54.47 183 VAL A O 1
#

Radius of gyration: 26.87 Å; chains: 1; bounding box: 80×55×61 Å

Organism: NCBI:txid2528026

Foldseek 3Di:
DDDDDDDDDDDDDDDDDDDDDDDDDDDDDDDDDDDDDDDDDDDDDDDDDDDPDDDDDPPPPDPPPPPPDDDDDPPPVQVVLLVVLVVLLVVLVVVLVVLVVLLVVLLVLLVVADPVSSVVSVVLSVVLVVLSVVLVVLSVVSNVDGSVCNVVSSVVSVVSSVVSVVSSVVSVVVSVVRVVVVD

pLDDT: mean 71.02, std 25.24, range [31.55, 97.5]

Secondary structure (DSSP, 8-state):
-PPPP---------------------------------------------------------SSSSSSS-SS-HHHHHHHHHHHHHHHHHHHHHHHHHHHHHHHHHHHHHTTS-HHHHHHHHHHHHHHHHHHHHHHHHHHHHHH--HHHHHHHHHHHHHHHHHHHHHHHHHHHHHHHHHHHT-

Sequence (183 aa):
MKSHWNWAVAGFVGLGLMGCQDAEVGPDGGVANYENEAFEDDVYEGEVYDDEEMMDGRETVTANKIVDQGGVADERVEGDVMASKQEFVATIREGLKDVNEEIDQIEAQSEELSEEAKQDFDERLAELKDQREQLNQQLNEAEQAGADSWAEMQSEISDTWTELKASVNEANQELTEQTDEAV